Protein AF-A0A388NPL7-F1 (afdb_monomer_lite)

pLDDT: mean 76.84, std 19.93, range [30.0, 97.38]

Secondary structure (DSSP, 8-state):
--SHHHHHHHHHHHHHHHHHT----HHHHHHHHHHHHHHHHHHTTSS--SSEETTEE--STHHHHHHHHHHHHHTT---S--SS-SHHHHHHHHHHHHHT--SHHHHHHHHHIIIIIIIHHHHHHHHHHHHHHHH--HHHHHHHHHHHHHHHHHHHHHHTTSTTHHHHHHHHHHHHHT-SSSSHHHHHHHHHHHHHHTTS--S----SSSSHHHHHHHHHHHHTT--

Sequence (227 aa):
MRAWGADLGALPAALWLRLQAWPADAIFAALAGLRLLISVLLVLEVPRLESHDGFYFHHGGDQDYYFEYALVLLRGSYARLFSVNMGQPAMLAAFSWLLHGLVFEDVLTIAVLVNGFLLAGLSVILVGRLALELTSDRLTAIFAAGLWAGMPWLLWLAFGLHPNAVQLRMPYVPGVAWLHTIADGPALFFSLLACTTQRAPSASRTWPRLYLPALLLAYRSCFEFNL

Structure (mmCIF, N/CA/C/O backbone):
data_AF-A0A388NPL7-F1
#
_entry.id   AF-A0A388NPL7-F1
#
loop_
_atom_site.group_PDB
_atom_site.id
_atom_site.type_symbol
_atom_site.label_atom_id
_atom_site.label_alt_id
_atom_site.label_comp_id
_atom_site.label_asym_id
_atom_site.label_entity_id
_atom_site.label_seq_id
_atom_site.pdbx_PDB_ins_code
_atom_site.Cartn_x
_atom_site.Cartn_y
_atom_site.Cartn_z
_atom_site.occupancy
_atom_site.B_iso_or_equiv
_atom_site.auth_seq_id
_atom_site.auth_comp_id
_atom_site.auth_asym_id
_atom_site.auth_atom_id
_atom_site.pdbx_PDB_model_num
ATOM 1 N N . MET A 1 1 ? 21.866 -35.024 11.751 1.00 41.00 1 MET A N 1
ATOM 2 C CA . MET A 1 1 ? 21.134 -34.257 10.713 1.00 41.00 1 MET A CA 1
ATOM 3 C C . MET A 1 1 ? 19.653 -34.682 10.594 1.00 41.00 1 MET A C 1
ATOM 5 O O . MET A 1 1 ? 19.176 -34.889 9.491 1.00 41.00 1 MET A O 1
ATOM 9 N N . ARG A 1 2 ? 18.892 -34.826 11.697 1.00 45.72 2 ARG A N 1
ATOM 10 C CA . ARG A 1 2 ? 17.482 -35.306 11.657 1.00 45.72 2 ARG A CA 1
ATOM 11 C C . ARG A 1 2 ? 16.465 -34.435 12.420 1.00 45.72 2 ARG A C 1
ATOM 13 O O . ARG A 1 2 ? 15.337 -34.861 12.598 1.00 45.72 2 ARG A O 1
ATOM 20 N N . ALA A 1 3 ? 16.838 -33.226 12.846 1.00 43.72 3 ALA A N 1
ATOM 21 C CA . ALA A 1 3 ? 15.943 -32.344 13.612 1.00 43.72 3 ALA A CA 1
ATOM 22 C C . ALA A 1 3 ? 15.321 -31.197 12.786 1.00 43.72 3 ALA A C 1
ATOM 24 O O . ALA A 1 3 ? 14.297 -30.660 13.173 1.00 43.72 3 ALA A O 1
ATOM 25 N N . TRP A 1 4 ? 15.881 -30.849 11.622 1.00 36.69 4 TRP A N 1
ATOM 26 C CA . TRP A 1 4 ? 15.465 -29.654 10.863 1.00 36.69 4 TRP A CA 1
ATOM 27 C C . TRP A 1 4 ? 14.179 -29.828 10.036 1.00 36.69 4 TRP A C 1
ATOM 29 O O . TRP A 1 4 ? 13.578 -28.844 9.621 1.00 36.69 4 TRP A O 1
ATOM 39 N N . GLY A 1 5 ? 13.741 -31.066 9.786 1.00 40.03 5 GLY A N 1
ATOM 40 C CA . GLY A 1 5 ? 12.547 -31.337 8.974 1.00 40.03 5 GLY A CA 1
ATOM 41 C C . GLY A 1 5 ? 11.219 -31.206 9.727 1.00 40.03 5 GLY A C 1
ATOM 42 O O . GLY A 1 5 ? 10.190 -30.984 9.099 1.00 40.03 5 GLY A O 1
ATOM 43 N N . ALA A 1 6 ? 11.226 -31.328 11.059 1.00 45.22 6 ALA A N 1
ATOM 44 C CA . ALA A 1 6 ? 10.004 -31.292 11.868 1.00 45.22 6 ALA A CA 1
ATOM 45 C C . ALA A 1 6 ? 9.534 -29.854 12.158 1.00 45.22 6 ALA A C 1
ATOM 47 O O . ALA A 1 6 ? 8.339 -29.567 12.076 1.00 45.22 6 ALA A O 1
ATOM 48 N N . ASP A 1 7 ? 10.468 -28.929 12.401 1.00 44.88 7 ASP A N 1
ATOM 49 C CA . ASP A 1 7 ? 10.152 -27.528 12.717 1.00 44.88 7 ASP A CA 1
ATOM 50 C C . ASP A 1 7 ? 9.608 -26.753 11.503 1.00 44.88 7 ASP A C 1
ATOM 52 O O . ASP A 1 7 ? 8.724 -25.904 11.642 1.00 44.88 7 ASP A O 1
ATOM 56 N N . LEU A 1 8 ? 10.057 -27.102 10.291 1.00 42.75 8 LEU A N 1
ATOM 57 C CA . LEU A 1 8 ? 9.546 -26.529 9.040 1.00 42.75 8 LEU A CA 1
ATOM 58 C C . LEU A 1 8 ? 8.114 -26.967 8.709 1.00 42.75 8 LEU A C 1
ATOM 60 O O . LEU A 1 8 ? 7.440 -26.259 7.973 1.00 42.75 8 LEU A O 1
ATOM 64 N N . GLY A 1 9 ? 7.635 -28.098 9.241 1.00 42.72 9 GLY A N 1
ATOM 65 C CA . GLY A 1 9 ? 6.236 -28.528 9.112 1.00 42.72 9 GLY A CA 1
ATOM 66 C C . GLY A 1 9 ? 5.323 -27.938 10.193 1.00 42.72 9 GLY A C 1
ATOM 67 O O . GLY A 1 9 ? 4.146 -27.671 9.941 1.00 42.72 9 GLY A O 1
ATOM 68 N N . ALA A 1 10 ? 5.874 -27.665 11.380 1.00 45.56 10 ALA A N 1
ATOM 69 C CA . ALA A 1 10 ? 5.149 -27.069 12.500 1.00 45.56 10 ALA A CA 1
ATOM 70 C C . ALA A 1 10 ? 4.880 -25.566 12.312 1.00 45.56 10 ALA A C 1
ATOM 72 O O . ALA A 1 10 ? 3.818 -25.085 12.703 1.00 45.56 10 ALA A O 1
ATOM 73 N N . LEU A 1 11 ? 5.798 -24.827 11.679 1.00 49.59 11 LEU A N 1
ATOM 74 C CA . LEU A 1 11 ? 5.634 -23.401 11.364 1.00 49.59 11 LEU A CA 1
ATOM 75 C C . LEU A 1 11 ? 4.420 -23.107 10.458 1.00 49.59 11 LEU A C 1
ATOM 77 O O . LEU A 1 11 ? 3.594 -22.286 10.857 1.00 49.59 11 LEU A O 1
ATOM 81 N N . PRO A 1 12 ? 4.237 -23.774 9.300 1.00 54.75 12 PRO A N 1
ATOM 82 C CA . PRO A 1 12 ? 3.056 -23.604 8.463 1.00 54.75 12 PRO A CA 1
ATOM 83 C C . PRO A 1 12 ? 1.777 -24.015 9.183 1.00 54.75 12 PRO A C 1
ATOM 85 O O . PRO A 1 12 ? 0.783 -23.319 9.056 1.00 54.75 12 PRO A O 1
ATOM 88 N N . ALA A 1 13 ? 1.789 -25.097 9.968 1.00 45.12 13 ALA A N 1
ATOM 89 C CA . ALA A 1 13 ? 0.605 -25.567 10.687 1.00 45.12 13 ALA A CA 1
ATOM 90 C C . ALA A 1 13 ? 0.198 -24.627 11.835 1.00 45.12 13 ALA A C 1
ATOM 92 O O . ALA A 1 13 ? -0.983 -24.342 12.010 1.00 45.12 13 ALA A O 1
ATOM 93 N N . ALA A 1 14 ? 1.161 -24.097 12.594 1.00 52.88 14 ALA A N 1
ATOM 94 C CA . ALA A 1 14 ? 0.914 -23.117 13.649 1.00 52.88 14 ALA A CA 1
ATOM 95 C C . ALA A 1 14 ? 0.515 -21.751 13.078 1.00 52.88 14 ALA A C 1
ATOM 97 O O . ALA A 1 14 ? -0.365 -21.095 13.632 1.00 52.88 14 ALA A O 1
ATOM 98 N N . LEU A 1 15 ? 1.120 -21.336 11.960 1.00 53.03 15 LEU A N 1
ATOM 99 C CA . LEU A 1 15 ? 0.688 -20.167 11.199 1.00 53.03 15 LEU A CA 1
ATOM 100 C C . LEU A 1 15 ? -0.748 -20.377 10.704 1.00 53.03 15 LEU A C 1
ATOM 102 O O . LEU A 1 15 ? -1.602 -19.546 10.967 1.00 53.03 15 LEU A O 1
ATOM 106 N N . TRP A 1 16 ? -1.044 -21.519 10.084 1.00 45.78 16 TRP A N 1
ATOM 107 C CA . TRP A 1 16 ? -2.360 -21.874 9.554 1.00 45.78 16 TRP A CA 1
ATOM 108 C C . TRP A 1 16 ? -3.442 -21.930 10.635 1.00 45.78 16 TRP A C 1
ATOM 110 O O . TRP A 1 16 ? -4.500 -21.336 10.468 1.00 45.78 16 TRP A O 1
ATOM 120 N N . LEU A 1 17 ? -3.168 -22.553 11.784 1.00 48.28 17 LEU A N 1
ATOM 121 C CA . LEU A 1 17 ? -4.078 -22.575 12.934 1.00 48.28 17 LEU A CA 1
ATOM 122 C C . LEU A 1 17 ? -4.309 -21.171 13.514 1.00 48.28 17 LEU A C 1
ATOM 124 O O . LEU A 1 17 ? -5.413 -20.864 13.954 1.00 48.28 17 LEU A O 1
ATOM 128 N N . ARG A 1 18 ? -3.301 -20.290 13.479 1.00 55.03 18 ARG A N 1
ATOM 129 C CA . ARG A 1 18 ? -3.438 -18.883 13.898 1.00 55.03 18 ARG A CA 1
ATOM 130 C C . ARG A 1 18 ? -4.195 -18.032 12.879 1.00 55.03 18 ARG A C 1
ATOM 132 O O . ARG A 1 18 ? -4.963 -17.166 13.281 1.00 55.03 18 ARG A O 1
ATOM 139 N N . LEU A 1 19 ? -4.024 -18.313 11.588 1.00 49.94 19 LEU A N 1
ATOM 140 C CA . LEU A 1 19 ? -4.796 -17.718 10.496 1.00 49.94 19 LEU A CA 1
ATOM 141 C C . LEU A 1 19 ? -6.261 -18.193 10.519 1.00 49.94 19 LEU A C 1
ATOM 143 O O . LEU A 1 19 ? -7.154 -17.418 10.202 1.00 49.94 19 LEU A O 1
ATOM 147 N N . GLN A 1 20 ? -6.529 -19.436 10.931 1.00 48.78 20 GLN A N 1
ATOM 148 C CA . GLN A 1 20 ? -7.886 -19.968 11.124 1.00 48.78 20 GLN A CA 1
ATOM 149 C C . GLN A 1 20 ? -8.552 -19.441 12.399 1.00 48.78 20 GLN A C 1
ATOM 151 O O . GLN A 1 20 ? -9.762 -19.231 12.418 1.00 48.78 20 GLN A O 1
ATOM 156 N N . ALA A 1 21 ? -7.773 -19.197 13.455 1.00 48.44 21 ALA A N 1
ATOM 157 C CA . ALA A 1 21 ? -8.249 -18.550 14.675 1.00 48.44 21 ALA A CA 1
ATOM 158 C C . ALA A 1 21 ? -8.480 -17.041 14.498 1.00 48.44 21 ALA A C 1
ATOM 160 O O . ALA A 1 21 ? -8.930 -16.390 15.440 1.00 48.44 21 ALA A O 1
ATOM 161 N N . TRP A 1 22 ? -8.172 -16.482 13.322 1.00 52.09 22 TRP A N 1
ATOM 162 C CA . TRP A 1 22 ? -8.393 -15.081 13.006 1.00 52.09 22 TRP A CA 1
ATOM 163 C C . TRP A 1 22 ? -9.902 -14.843 12.925 1.00 52.09 22 TRP A C 1
ATOM 165 O O . TRP A 1 22 ? -10.544 -15.291 11.973 1.00 52.09 22 TRP A O 1
ATOM 175 N N . PRO A 1 23 ? -10.520 -14.153 13.901 1.00 49.94 23 PRO A N 1
ATOM 176 C CA . PRO A 1 23 ? -11.932 -13.855 13.780 1.00 49.94 23 PRO A CA 1
ATOM 177 C C . PRO A 1 23 ? -12.088 -12.961 12.550 1.00 49.94 23 PRO A C 1
ATOM 179 O O . PRO A 1 23 ? -11.375 -11.958 12.418 1.00 49.94 23 PRO A O 1
ATOM 182 N N . ALA A 1 24 ? -13.014 -13.293 11.659 1.00 57.03 24 ALA A N 1
ATOM 183 C CA . ALA A 1 24 ? -13.472 -12.363 10.640 1.00 57.03 24 ALA A CA 1
ATOM 184 C C . ALA A 1 24 ? -14.242 -11.236 11.351 1.00 57.03 24 ALA A C 1
ATOM 186 O O . ALA A 1 24 ? -15.466 -11.262 11.446 1.00 57.03 24 ALA A O 1
ATOM 187 N N . ASP A 1 25 ? -13.524 -10.278 11.948 1.00 77.50 25 ASP A N 1
ATOM 188 C CA . ASP A 1 25 ? -14.156 -9.071 12.472 1.00 77.50 25 ASP A CA 1
ATOM 189 C C . ASP A 1 25 ? -14.574 -8.248 11.258 1.00 77.50 25 ASP A C 1
ATOM 191 O O . ASP A 1 25 ? -13.743 -7.625 10.590 1.00 77.50 25 ASP A O 1
ATOM 195 N N . ALA A 1 26 ? -15.865 -8.331 10.937 1.00 85.88 26 ALA A N 1
ATOM 196 C CA . ALA A 1 26 ? -16.461 -7.727 9.754 1.00 85.88 26 ALA A CA 1
ATOM 197 C C . ALA A 1 26 ? -16.137 -6.231 9.638 1.00 85.88 26 ALA A C 1
ATOM 199 O O . ALA A 1 26 ? -16.023 -5.722 8.528 1.00 85.88 26 ALA A O 1
ATOM 200 N N . ILE A 1 27 ? -15.915 -5.539 10.763 1.00 91.69 27 ILE A N 1
ATOM 201 C CA . ILE A 1 27 ? -15.522 -4.127 10.767 1.00 91.69 27 ILE A CA 1
ATOM 202 C C . ILE A 1 27 ? -14.107 -3.949 10.206 1.00 91.69 27 ILE A C 1
ATOM 204 O O . ILE A 1 27 ? -13.900 -3.095 9.349 1.00 91.69 27 ILE A O 1
ATOM 208 N N . PHE A 1 28 ? -13.130 -4.761 10.621 1.00 91.88 28 PHE A N 1
ATOM 209 C CA . PHE A 1 28 ? -11.773 -4.679 10.065 1.00 91.88 28 PHE A CA 1
ATOM 210 C C . PHE A 1 28 ? -11.737 -5.090 8.593 1.00 91.88 28 PHE A C 1
ATOM 212 O O . PHE A 1 28 ? -11.019 -4.472 7.812 1.00 91.88 28 PHE A O 1
ATOM 219 N N . ALA A 1 29 ? -12.551 -6.074 8.199 1.00 91.94 29 ALA A N 1
ATOM 220 C CA . ALA A 1 29 ? -12.718 -6.432 6.794 1.00 91.94 29 ALA A CA 1
ATOM 221 C C . ALA A 1 29 ? -13.340 -5.282 5.980 1.00 91.94 29 ALA A C 1
ATOM 223 O O . ALA A 1 29 ? -12.861 -4.978 4.891 1.00 91.94 29 ALA A O 1
ATOM 224 N N . ALA A 1 30 ? -14.351 -4.593 6.519 1.00 94.75 30 ALA A N 1
ATOM 225 C CA . ALA A 1 30 ? -14.952 -3.423 5.882 1.00 94.75 30 ALA A CA 1
ATOM 226 C C . ALA A 1 30 ? -13.954 -2.261 5.748 1.00 94.75 30 ALA A C 1
ATOM 228 O O . ALA A 1 30 ? -13.905 -1.617 4.704 1.00 94.75 30 ALA A O 1
ATOM 229 N N . LEU A 1 31 ? -13.114 -2.021 6.760 1.00 96.75 31 LEU A N 1
ATOM 230 C CA . LEU A 1 31 ? -12.057 -1.004 6.708 1.00 96.75 31 LEU A CA 1
ATOM 231 C C . LEU A 1 31 ? -10.939 -1.371 5.722 1.00 96.75 31 LEU A C 1
ATOM 233 O O . LEU A 1 31 ? -10.436 -0.501 5.014 1.00 96.75 31 LEU A O 1
ATOM 237 N N . ALA A 1 32 ? -10.576 -2.651 5.623 1.00 95.88 32 ALA A N 1
ATOM 238 C CA . ALA A 1 32 ? -9.686 -3.129 4.570 1.00 95.88 32 ALA A CA 1
ATOM 239 C C . ALA A 1 32 ? -10.321 -2.919 3.185 1.00 95.88 32 ALA A C 1
ATOM 241 O O . ALA A 1 32 ? -9.661 -2.417 2.281 1.00 95.88 32 ALA A O 1
ATOM 242 N N . GLY A 1 33 ? -11.618 -3.202 3.034 1.00 95.25 33 GLY A N 1
ATOM 243 C CA . GLY A 1 33 ? -12.381 -2.906 1.819 1.00 95.25 33 GLY A CA 1
ATOM 244 C C . GLY A 1 33 ? -12.400 -1.414 1.472 1.00 95.25 33 GLY A C 1
ATOM 245 O O . GLY A 1 33 ? -12.192 -1.056 0.317 1.00 95.25 33 GLY A O 1
ATOM 246 N N . LEU A 1 34 ? -12.556 -0.536 2.467 1.00 96.56 34 LEU A N 1
ATOM 247 C CA . LEU A 1 34 ? -12.430 0.913 2.291 1.00 96.56 34 LEU A CA 1
ATOM 248 C C . LEU A 1 34 ? -11.032 1.292 1.790 1.00 96.56 34 LEU A C 1
ATOM 250 O O . LEU A 1 34 ? -10.913 2.107 0.880 1.00 96.56 34 LEU A O 1
ATOM 254 N N . ARG A 1 35 ? -9.976 0.685 2.341 1.00 96.00 35 ARG A N 1
ATOM 255 C CA . ARG A 1 35 ? -8.604 0.919 1.879 1.00 96.00 35 ARG A CA 1
ATOM 256 C C . ARG A 1 35 ? -8.421 0.513 0.417 1.00 96.00 35 ARG A C 1
ATOM 258 O O . ARG A 1 35 ? -7.826 1.272 -0.340 1.00 96.00 35 ARG A O 1
ATOM 265 N N . LEU A 1 36 ? -8.966 -0.633 0.012 1.00 95.81 36 LEU A N 1
ATOM 266 C CA . LEU A 1 36 ? -8.951 -1.063 -1.388 1.00 95.81 36 LEU A CA 1
ATOM 267 C C . LEU A 1 36 ? -9.722 -0.088 -2.280 1.00 95.81 36 LEU A C 1
ATOM 269 O O . LEU A 1 36 ? -9.225 0.285 -3.337 1.00 95.81 36 LEU A O 1
ATOM 273 N N . LEU A 1 37 ? -10.902 0.363 -1.844 1.00 95.81 37 LEU A N 1
ATOM 274 C CA . LEU A 1 37 ? -11.693 1.353 -2.572 1.00 95.81 37 LEU A CA 1
ATOM 275 C C . LEU A 1 37 ? -10.916 2.661 -2.759 1.00 95.81 37 LEU A C 1
ATOM 277 O O . LEU A 1 37 ? -10.911 3.205 -3.856 1.00 95.81 37 LEU A O 1
ATOM 281 N N . ILE A 1 38 ? -10.225 3.141 -1.724 1.00 94.94 38 ILE A N 1
ATOM 282 C CA . ILE A 1 38 ? -9.362 4.326 -1.815 1.00 94.94 38 ILE A CA 1
ATOM 283 C C . ILE A 1 38 ? -8.245 4.104 -2.840 1.00 94.94 38 ILE A C 1
ATOM 285 O O . ILE A 1 38 ? -8.033 4.973 -3.680 1.00 94.94 38 ILE A O 1
ATOM 289 N N . SER A 1 39 ? -7.569 2.950 -2.823 1.00 92.88 39 SER A N 1
ATOM 290 C CA . SER A 1 39 ? -6.540 2.615 -3.819 1.00 92.88 39 SER A CA 1
ATOM 291 C C . SER A 1 39 ? -7.104 2.594 -5.247 1.00 92.88 39 SER A C 1
ATOM 293 O O . SER A 1 39 ? -6.497 3.181 -6.139 1.00 92.88 39 SER A O 1
ATOM 295 N N . VAL A 1 40 ? -8.282 1.989 -5.467 1.00 93.06 40 VAL A N 1
ATOM 296 C CA . VAL A 1 40 ? -8.977 2.016 -6.772 1.00 93.06 40 VAL A CA 1
ATOM 297 C C . VAL A 1 40 ? -9.265 3.448 -7.195 1.00 93.06 40 VAL A C 1
ATOM 299 O O . VAL A 1 40 ? -8.977 3.825 -8.324 1.00 93.06 40 VAL A O 1
ATOM 302 N N . LEU A 1 41 ? -9.834 4.252 -6.300 1.00 93.44 41 LEU A N 1
ATOM 303 C CA . LEU A 1 41 ? -10.194 5.628 -6.609 1.00 93.44 41 LEU A CA 1
ATOM 304 C C . LEU A 1 41 ? -8.957 6.456 -6.957 1.00 93.44 41 LEU A C 1
ATOM 306 O O . LEU A 1 41 ? -9.010 7.197 -7.926 1.00 93.44 41 LEU A O 1
ATOM 310 N N . LEU A 1 42 ? -7.829 6.265 -6.270 1.00 90.94 42 LEU A N 1
ATOM 311 C CA . LEU A 1 42 ? -6.572 6.938 -6.608 1.00 90.94 42 LEU A CA 1
ATOM 312 C C . LEU A 1 42 ? -6.045 6.547 -7.997 1.00 90.94 42 LEU A C 1
ATOM 314 O O . LEU A 1 42 ? -5.626 7.431 -8.737 1.00 90.94 42 LEU A O 1
ATOM 318 N N . VAL A 1 43 ? -6.119 5.263 -8.370 1.00 89.19 43 VAL A N 1
ATOM 319 C CA . VAL A 1 43 ? -5.806 4.769 -9.733 1.00 89.19 43 VAL A CA 1
ATOM 320 C C . VAL A 1 43 ? -6.743 5.380 -10.778 1.00 89.19 43 VAL A C 1
ATOM 322 O O . VAL A 1 43 ? -6.337 5.652 -11.901 1.00 89.19 43 VAL A O 1
ATOM 325 N N . LEU A 1 44 ? -7.993 5.650 -10.403 1.00 89.94 44 LEU A N 1
ATOM 326 C CA . LEU A 1 44 ? -8.980 6.341 -11.237 1.00 89.94 44 LEU A CA 1
ATOM 327 C C . LEU A 1 44 ? -8.925 7.875 -11.110 1.00 89.94 44 LEU A C 1
ATOM 329 O O . LEU A 1 44 ? -9.865 8.549 -11.524 1.00 89.94 44 LEU A O 1
ATOM 333 N N . GLU A 1 45 ? -7.855 8.432 -10.536 1.00 86.75 45 GLU A N 1
ATOM 334 C CA . GLU A 1 45 ? -7.639 9.878 -10.368 1.00 86.75 45 GLU A CA 1
ATOM 335 C C . GLU A 1 45 ? -8.649 10.587 -9.453 1.00 86.75 45 GLU A C 1
ATOM 337 O O . GLU A 1 45 ? -8.987 11.760 -9.632 1.00 86.75 45 GLU A O 1
ATOM 342 N N . VAL A 1 46 ? -9.115 9.884 -8.422 1.00 88.62 46 VAL A N 1
ATOM 343 C CA . VAL A 1 46 ? -10.040 10.387 -7.407 1.00 88.62 46 VAL A CA 1
ATOM 344 C C . VAL A 1 46 ? -9.432 10.250 -6.000 1.00 88.62 46 VAL A C 1
ATOM 346 O O . VAL A 1 46 ? -9.367 9.152 -5.442 1.00 88.62 46 VAL A O 1
ATOM 349 N N . PRO A 1 47 ? -9.055 11.364 -5.347 1.00 87.12 47 PRO A N 1
ATOM 350 C CA . PRO A 1 47 ? -8.981 12.726 -5.882 1.00 87.12 47 PRO A CA 1
ATOM 351 C C . PRO A 1 47 ? -7.823 12.907 -6.878 1.00 87.12 47 PRO A C 1
ATOM 353 O O . PRO A 1 47 ? -6.821 12.195 -6.816 1.00 87.12 47 PRO A O 1
ATOM 356 N N . ARG A 1 48 ? -7.940 13.906 -7.762 1.00 85.62 48 ARG A N 1
ATOM 357 C CA . ARG A 1 48 ? -6.968 14.135 -8.839 1.00 85.62 48 ARG A CA 1
ATOM 358 C C . ARG A 1 48 ? -5.570 14.444 -8.292 1.00 85.62 48 ARG A C 1
ATOM 360 O O . ARG A 1 48 ? -5.410 15.272 -7.388 1.00 85.62 48 ARG A O 1
ATOM 367 N N . LEU A 1 49 ? -4.574 13.791 -8.884 1.00 83.31 49 LEU A N 1
ATOM 368 C CA . LEU A 1 49 ? -3.144 14.060 -8.734 1.00 83.31 49 LEU A CA 1
ATOM 369 C C . LEU A 1 49 ? -2.632 14.637 -10.068 1.00 83.31 49 LEU A C 1
ATOM 371 O O . LEU A 1 49 ? -3.105 14.230 -11.124 1.00 83.31 49 LEU A O 1
ATOM 375 N N . GLU A 1 50 ? -1.737 15.630 -10.044 1.00 73.88 50 GLU A N 1
ATOM 376 C CA . GLU A 1 50 ? -1.396 16.412 -11.252 1.00 73.88 50 GLU A CA 1
ATOM 377 C C . GLU A 1 50 ? -0.522 15.672 -12.276 1.00 73.88 50 GLU A C 1
ATOM 379 O O . GLU A 1 50 ? -0.631 15.968 -13.463 1.00 73.88 50 GLU A O 1
ATOM 384 N N . SER A 1 51 ? 0.314 14.711 -11.861 1.00 68.62 51 SER A N 1
ATOM 385 C CA . SER A 1 51 ? 1.145 13.916 -12.781 1.00 68.62 51 SER A CA 1
ATOM 386 C C . SER A 1 51 ? 0.926 12.413 -12.582 1.00 68.62 51 SER A C 1
ATOM 388 O O . SER A 1 51 ? 1.734 11.715 -11.965 1.00 68.62 51 SER A O 1
ATOM 390 N N . HIS A 1 52 ? -0.207 11.928 -13.071 1.00 67.38 52 HIS A N 1
ATOM 391 C CA . HIS A 1 52 ? -0.609 10.532 -12.972 1.00 67.38 52 HIS A CA 1
ATOM 392 C C . HIS A 1 52 ? -0.988 9.978 -14.350 1.00 67.38 52 HIS A C 1
ATOM 394 O O . HIS A 1 52 ? -1.569 10.705 -15.152 1.00 67.38 52 HIS A O 1
ATOM 400 N N . ASP A 1 53 ? -0.653 8.708 -14.605 1.00 63.38 53 ASP A N 1
ATOM 401 C CA . ASP A 1 53 ? -1.105 7.964 -15.787 1.00 63.38 53 ASP A CA 1
ATOM 402 C C . ASP A 1 53 ? -1.410 6.493 -15.423 1.00 63.38 53 ASP A C 1
ATOM 404 O O . ASP A 1 53 ? -0.526 5.639 -15.347 1.00 63.38 53 ASP A O 1
ATOM 408 N N . GLY A 1 54 ? -2.675 6.182 -15.130 1.00 71.81 54 GLY A N 1
ATOM 409 C CA . GLY A 1 54 ? -3.139 4.816 -14.844 1.00 71.81 54 GLY A CA 1
ATOM 410 C C . GLY A 1 54 ? -2.535 4.155 -13.592 1.00 71.81 54 GLY A C 1
ATOM 411 O O . GLY A 1 54 ? -3.003 4.365 -12.484 1.00 71.81 54 GLY A O 1
ATOM 412 N N . PHE A 1 55 ? -1.557 3.261 -13.757 1.00 70.00 55 PHE A N 1
ATOM 413 C CA . PHE A 1 55 ? -0.817 2.654 -12.629 1.00 70.00 55 PHE A CA 1
ATOM 414 C C . PHE A 1 55 ? 0.496 3.385 -12.333 1.00 70.00 55 PHE A C 1
ATOM 416 O O . PHE A 1 55 ? 1.237 3.020 -11.419 1.00 70.00 55 PHE A O 1
ATOM 423 N N . TYR A 1 56 ? 0.798 4.408 -13.123 1.00 66.19 56 TYR A N 1
ATOM 424 C CA . TYR A 1 56 ? 2.043 5.140 -13.091 1.00 66.19 56 TYR A CA 1
ATOM 425 C C . TYR A 1 56 ? 1.955 6.303 -12.113 1.00 66.19 56 TYR A C 1
ATOM 427 O O . TYR A 1 56 ? 1.651 7.450 -12.452 1.00 66.19 56 TYR A O 1
ATOM 435 N N . PHE A 1 57 ? 2.246 5.980 -10.859 1.00 67.12 57 PHE A N 1
ATOM 436 C CA . PHE A 1 57 ? 2.421 6.954 -9.797 1.00 67.12 57 PHE A CA 1
ATOM 437 C C . PHE A 1 57 ? 3.906 7.286 -9.667 1.00 67.12 57 PHE A C 1
ATOM 439 O O . PHE A 1 57 ? 4.658 6.502 -9.098 1.00 67.12 57 PHE A O 1
ATOM 446 N N . HIS A 1 58 ? 4.312 8.443 -10.201 1.00 65.88 58 HIS A N 1
ATOM 447 C CA . HIS A 1 58 ? 5.661 9.013 -10.079 1.00 65.88 58 HIS A CA 1
ATOM 448 C C . HIS A 1 58 ? 6.808 8.003 -10.308 1.00 65.88 58 HIS A C 1
ATOM 450 O O . HIS A 1 58 ? 7.305 7.386 -9.373 1.00 65.88 58 HIS A O 1
ATOM 456 N N . HIS A 1 59 ? 7.274 7.863 -11.548 1.00 62.94 59 HIS A N 1
ATOM 457 C CA . HIS A 1 59 ? 8.481 7.089 -11.877 1.00 62.94 59 HIS A CA 1
ATOM 458 C C . HIS A 1 59 ? 9.745 7.946 -11.769 1.00 62.94 59 HIS A C 1
ATOM 460 O O . HIS A 1 59 ? 9.676 9.172 -11.913 1.00 62.94 59 HIS A O 1
ATOM 466 N N . GLY A 1 60 ? 10.882 7.298 -11.519 1.00 66.06 60 GLY A N 1
ATOM 467 C CA . GLY A 1 60 ? 12.164 7.942 -11.258 1.00 66.06 60 GLY A CA 1
ATOM 468 C C . GLY A 1 60 ? 12.684 7.728 -9.835 1.00 66.06 60 GLY A C 1
ATOM 469 O O . GLY A 1 60 ? 11.964 7.309 -8.924 1.00 66.06 60 GLY A O 1
ATOM 470 N N . GLY A 1 61 ? 13.965 8.041 -9.643 1.00 77.94 61 GLY A N 1
AT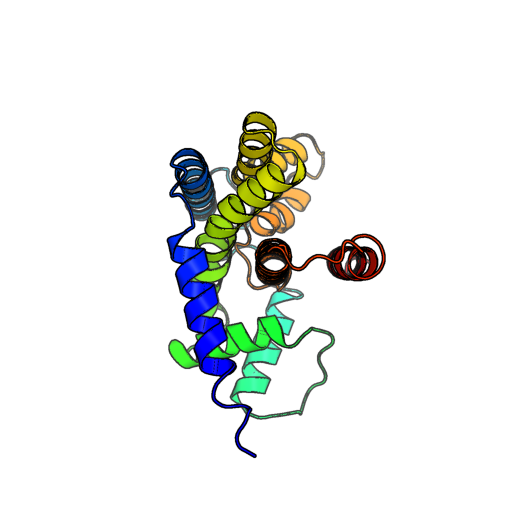OM 471 C CA . GLY A 1 61 ? 14.639 7.935 -8.348 1.00 77.94 61 GLY A CA 1
ATOM 472 C C . GLY A 1 61 ? 14.790 6.480 -7.902 1.00 77.94 61 GLY A C 1
ATOM 473 O O . GLY A 1 61 ? 15.234 5.630 -8.671 1.00 77.94 61 GLY A O 1
ATOM 474 N N . ASP A 1 62 ? 14.415 6.187 -6.657 1.00 78.19 62 ASP A N 1
ATOM 475 C CA . ASP A 1 62 ? 14.640 4.880 -6.029 1.00 78.19 62 ASP A CA 1
ATOM 476 C C . ASP A 1 62 ? 13.970 3.712 -6.764 1.00 78.19 62 ASP A C 1
ATOM 478 O O . ASP A 1 62 ? 14.502 2.602 -6.761 1.00 78.19 62 ASP A O 1
ATOM 482 N N . GLN A 1 63 ? 12.824 3.935 -7.417 1.00 82.56 63 GLN A N 1
ATOM 483 C CA . GLN A 1 63 ? 12.105 2.880 -8.146 1.00 82.56 63 GLN A CA 1
ATOM 484 C C . GLN A 1 63 ? 12.949 2.289 -9.282 1.00 82.56 63 GLN A C 1
ATOM 486 O O . GLN A 1 63 ? 12.972 1.068 -9.461 1.00 82.56 63 GLN A O 1
ATOM 491 N N . ASP A 1 64 ? 13.703 3.138 -9.980 1.00 84.12 64 ASP A N 1
ATOM 492 C CA . ASP A 1 64 ? 14.585 2.725 -11.072 1.00 84.12 64 ASP A CA 1
ATOM 493 C C . ASP A 1 64 ? 15.752 1.914 -10.513 1.00 84.12 64 ASP A C 1
ATOM 495 O O . ASP A 1 64 ? 16.061 0.839 -11.021 1.00 84.12 64 ASP A O 1
ATOM 499 N N . TYR A 1 65 ? 16.339 2.363 -9.398 1.00 85.69 65 TYR A N 1
ATOM 500 C CA . TYR A 1 65 ? 17.400 1.630 -8.703 1.00 85.69 65 TYR A CA 1
ATOM 501 C C . TYR A 1 65 ? 16.937 0.245 -8.230 1.00 85.69 65 TYR A C 1
ATOM 503 O O . TYR A 1 65 ? 17.668 -0.739 -8.388 1.00 85.69 65 TYR A O 1
ATOM 511 N N . TYR A 1 66 ? 15.724 0.139 -7.676 1.00 87.88 66 TYR A N 1
ATOM 512 C CA . TYR A 1 66 ? 15.140 -1.140 -7.264 1.00 87.88 66 TYR A CA 1
ATOM 513 C C . TYR A 1 66 ? 14.917 -2.080 -8.457 1.00 87.88 66 TYR A C 1
ATOM 515 O O . TYR A 1 66 ? 15.215 -3.276 -8.358 1.00 87.88 66 TYR A O 1
ATOM 523 N N . PHE A 1 67 ? 14.434 -1.556 -9.586 1.00 88.75 67 PHE A N 1
ATOM 524 C CA . PHE A 1 67 ? 14.193 -2.345 -10.792 1.00 88.75 67 PHE A CA 1
ATOM 525 C C . PHE A 1 67 ? 15.486 -2.761 -11.505 1.00 88.75 67 PHE A C 1
ATOM 527 O O . PHE A 1 67 ? 15.640 -3.921 -11.887 1.00 88.75 67 PHE A O 1
ATOM 534 N N . GLU A 1 68 ? 16.469 -1.869 -11.624 1.00 88.44 68 GLU A N 1
ATOM 535 C CA . GLU A 1 68 ? 17.786 -2.208 -12.166 1.00 88.44 68 GLU A CA 1
ATOM 536 C C . GLU A 1 68 ? 18.454 -3.328 -11.360 1.00 88.44 68 GLU A C 1
ATOM 538 O O . GLU A 1 68 ? 19.028 -4.257 -11.937 1.00 88.44 68 GLU A O 1
ATOM 543 N N . TYR A 1 69 ? 18.352 -3.281 -10.027 1.00 89.19 69 TYR A N 1
ATOM 544 C CA . TYR A 1 69 ? 18.871 -4.352 -9.184 1.00 89.19 69 TYR A CA 1
ATOM 545 C C . TYR A 1 69 ? 18.104 -5.664 -9.416 1.00 89.19 69 TYR A C 1
ATOM 547 O O . TYR A 1 69 ? 18.719 -6.726 -9.533 1.00 89.19 69 TYR A O 1
ATOM 555 N N . ALA A 1 70 ? 16.783 -5.616 -9.595 1.00 89.06 70 ALA A N 1
ATOM 556 C CA . ALA A 1 70 ? 16.003 -6.796 -9.967 1.00 89.06 70 ALA A CA 1
ATOM 557 C C . ALA A 1 70 ? 16.510 -7.447 -11.272 1.00 89.06 70 ALA A C 1
ATOM 559 O O . ALA A 1 70 ? 16.699 -8.664 -11.326 1.00 89.06 70 ALA A O 1
ATOM 560 N N . LEU A 1 71 ? 16.827 -6.648 -12.299 1.00 89.44 71 LEU A N 1
ATOM 561 C CA . LEU A 1 71 ? 17.403 -7.149 -13.554 1.00 89.44 71 LEU A CA 1
ATOM 562 C C . LEU A 1 71 ? 18.791 -7.774 -13.361 1.00 89.44 71 LEU A C 1
ATOM 564 O O . LEU A 1 71 ? 19.117 -8.772 -14.008 1.00 89.44 71 LEU A O 1
ATOM 568 N N . VAL A 1 72 ? 19.615 -7.215 -12.473 1.00 88.44 72 VAL A N 1
ATOM 569 C CA . VAL A 1 72 ? 20.923 -7.789 -12.124 1.00 88.44 72 VAL A CA 1
ATOM 570 C C . VAL A 1 72 ? 20.765 -9.151 -11.442 1.00 88.44 72 VAL A C 1
ATOM 572 O O . VAL A 1 72 ? 21.469 -10.093 -11.818 1.00 88.44 72 VAL A O 1
ATOM 575 N N . LEU A 1 73 ? 19.803 -9.284 -10.519 1.00 88.31 73 LEU A N 1
ATOM 576 C CA . LEU A 1 73 ? 19.477 -10.555 -9.862 1.00 88.31 73 LEU A CA 1
ATOM 577 C C . LEU A 1 73 ? 19.020 -11.616 -10.872 1.00 88.31 73 LEU A C 1
ATOM 579 O O . LEU A 1 73 ? 19.517 -12.739 -10.839 1.00 88.31 73 LEU A O 1
ATOM 583 N N . LEU A 1 74 ? 18.137 -11.255 -11.808 1.00 88.06 74 LEU A N 1
ATOM 584 C CA . LEU A 1 74 ? 17.655 -12.162 -12.860 1.00 88.06 74 LEU A CA 1
ATOM 585 C C . LEU A 1 74 ? 18.771 -12.666 -13.776 1.00 88.06 74 LEU A C 1
ATOM 587 O O . LEU A 1 74 ? 18.750 -13.812 -14.217 1.00 88.06 74 LEU A O 1
ATOM 591 N N . ARG A 1 75 ? 19.754 -11.809 -14.065 1.00 86.94 75 ARG A N 1
ATOM 592 C CA . ARG A 1 75 ? 20.915 -12.149 -14.899 1.00 86.94 75 ARG A CA 1
ATOM 593 C C . ARG A 1 75 ? 21.979 -12.952 -14.145 1.00 86.94 75 ARG A C 1
ATOM 595 O O . ARG A 1 75 ? 22.947 -13.376 -14.769 1.00 86.94 75 ARG A O 1
ATOM 602 N N . GLY A 1 76 ? 21.843 -13.125 -12.827 1.00 82.12 76 GLY A N 1
ATOM 603 C CA . GLY A 1 76 ? 22.852 -13.775 -11.987 1.00 82.12 76 GLY A CA 1
ATOM 604 C C . GLY A 1 76 ? 24.186 -13.022 -11.953 1.00 82.12 76 GLY A C 1
ATOM 605 O O . GLY A 1 76 ? 25.240 -13.641 -11.825 1.00 82.12 76 GLY A O 1
ATOM 606 N N . SER A 1 77 ? 24.157 -11.697 -12.125 1.00 75.25 77 SER A N 1
ATOM 607 C CA . SER A 1 77 ? 25.356 -10.859 -12.194 1.00 75.25 77 SER A CA 1
ATOM 608 C C . SER A 1 77 ? 25.618 -10.142 -10.868 1.00 75.25 77 SER A C 1
ATOM 610 O O . SER A 1 77 ? 24.694 -9.829 -10.127 1.00 75.25 77 SER A O 1
ATOM 612 N N . TYR A 1 78 ? 26.886 -9.831 -10.594 1.00 67.81 78 TYR A N 1
ATOM 613 C CA . TYR A 1 78 ? 27.320 -8.985 -9.471 1.00 67.81 78 TYR 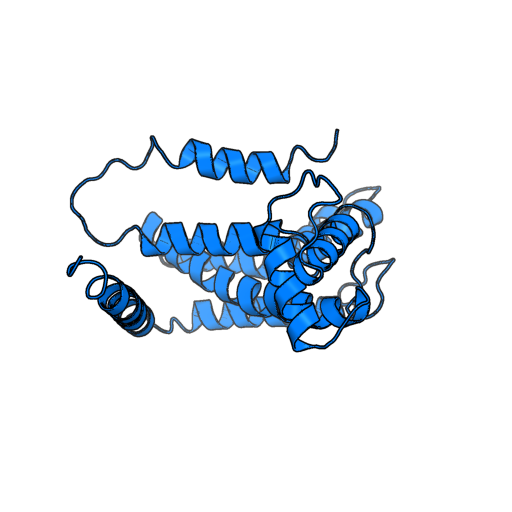A CA 1
ATOM 614 C C . TYR A 1 78 ? 27.989 -7.692 -9.959 1.00 67.81 78 TYR A C 1
ATOM 616 O O . TYR A 1 78 ? 28.738 -7.052 -9.227 1.00 67.81 78 TYR A O 1
ATOM 624 N N . ALA A 1 79 ? 27.760 -7.318 -11.223 1.00 61.75 79 ALA A N 1
ATOM 625 C CA . ALA A 1 79 ? 28.506 -6.257 -11.900 1.00 61.75 79 ALA A CA 1
ATOM 626 C C . ALA A 1 79 ? 28.251 -4.840 -11.352 1.00 61.75 79 ALA A C 1
ATOM 628 O O . ALA A 1 79 ? 28.918 -3.899 -11.781 1.00 61.75 79 ALA A O 1
ATOM 629 N N . ARG A 1 80 ? 27.298 -4.663 -10.429 1.00 71.38 80 ARG A N 1
ATOM 630 C CA . ARG A 1 80 ? 26.935 -3.358 -9.873 1.00 71.38 80 ARG A CA 1
ATOM 631 C C . ARG A 1 80 ? 26.669 -3.465 -8.373 1.00 71.38 80 ARG A C 1
ATOM 633 O O . ARG A 1 80 ? 25.965 -4.366 -7.926 1.00 71.38 80 ARG A O 1
ATOM 640 N N . LEU A 1 81 ? 27.245 -2.538 -7.611 1.00 65.44 81 LEU A N 1
ATOM 641 C CA . LEU A 1 81 ? 26.930 -2.342 -6.199 1.00 65.44 81 LEU A CA 1
ATOM 642 C C . LEU A 1 81 ? 25.687 -1.457 -6.100 1.00 65.44 81 LEU A C 1
ATOM 644 O O . LEU A 1 81 ? 25.639 -0.395 -6.719 1.00 65.44 81 LEU A O 1
ATOM 648 N N . PHE A 1 82 ? 24.708 -1.893 -5.314 1.00 75.06 82 PHE A N 1
ATOM 649 C CA . PHE A 1 82 ? 23.486 -1.143 -5.036 1.00 75.06 82 PHE A CA 1
ATOM 650 C C . PHE A 1 82 ? 23.431 -0.799 -3.548 1.00 75.06 82 PHE A C 1
ATOM 652 O O . PHE A 1 82 ? 23.751 -1.634 -2.703 1.00 75.06 82 PHE A O 1
ATOM 659 N N . SER A 1 83 ? 23.015 0.424 -3.224 1.00 73.00 83 SER A N 1
ATOM 660 C CA . SER A 1 83 ? 22.860 0.920 -1.848 1.00 73.00 83 SER A CA 1
ATOM 661 C C . SER A 1 83 ? 21.512 0.552 -1.212 1.00 73.00 83 SER A C 1
ATOM 663 O O . SER A 1 83 ? 21.203 1.028 -0.123 1.00 73.00 83 SER A O 1
ATOM 665 N N . VAL A 1 84 ? 20.706 -0.287 -1.873 1.00 72.38 84 VAL A N 1
ATOM 666 C CA . VAL A 1 84 ? 19.360 -0.669 -1.426 1.00 72.38 84 VAL A CA 1
ATOM 667 C C . VAL A 1 84 ? 19.292 -2.132 -0.985 1.00 72.38 84 VAL A C 1
ATOM 669 O O . VAL A 1 84 ? 20.025 -2.995 -1.474 1.00 72.38 84 VAL A O 1
ATOM 672 N N . ASN A 1 85 ? 18.382 -2.427 -0.055 1.00 80.06 85 ASN A N 1
ATOM 673 C CA . ASN A 1 85 ? 18.175 -3.780 0.462 1.00 80.06 85 ASN A CA 1
ATOM 674 C C . ASN A 1 85 ? 17.627 -4.726 -0.618 1.00 80.06 85 ASN A C 1
ATOM 676 O O . ASN A 1 85 ? 16.799 -4.335 -1.433 1.00 80.06 85 ASN A O 1
ATOM 680 N N . MET A 1 86 ? 18.019 -6.005 -0.561 1.00 84.81 86 MET A N 1
ATOM 681 C CA . MET A 1 86 ? 17.659 -7.025 -1.562 1.00 84.81 86 MET A CA 1
ATOM 682 C C . MET A 1 86 ? 16.167 -7.413 -1.576 1.00 84.81 86 MET A C 1
ATOM 684 O O . MET A 1 86 ? 15.698 -7.952 -2.573 1.00 84.81 86 MET A O 1
ATOM 688 N N . GLY A 1 87 ? 15.401 -7.136 -0.514 1.00 85.56 87 GLY A N 1
ATOM 689 C CA . GLY A 1 87 ? 14.007 -7.589 -0.395 1.00 85.56 87 GLY A CA 1
ATOM 690 C C . GLY A 1 87 ? 13.102 -7.132 -1.546 1.00 85.56 87 GLY A C 1
ATOM 691 O O . GLY A 1 87 ? 12.506 -7.964 -2.228 1.00 85.56 87 GLY A O 1
ATOM 692 N N . GLN A 1 88 ? 13.044 -5.822 -1.798 1.00 87.81 88 GLN A N 1
ATOM 693 C CA . GLN A 1 88 ? 12.225 -5.260 -2.876 1.00 87.81 88 GLN A CA 1
ATOM 694 C C . GLN A 1 88 ? 12.723 -5.659 -4.281 1.00 87.81 88 GLN A C 1
ATOM 696 O O . GLN A 1 88 ? 11.906 -6.135 -5.069 1.00 87.81 88 GLN A O 1
ATOM 701 N N . PRO A 1 89 ? 14.034 -5.581 -4.599 1.00 89.12 89 PRO A N 1
ATOM 702 C CA . PRO A 1 89 ? 14.581 -6.097 -5.853 1.00 89.12 89 PRO A CA 1
ATOM 703 C C . PRO A 1 89 ? 14.266 -7.572 -6.103 1.00 89.12 89 PRO A C 1
ATOM 705 O O . PRO A 1 89 ? 13.949 -7.943 -7.225 1.00 89.12 89 PRO A O 1
ATOM 708 N N . ALA A 1 90 ? 14.326 -8.427 -5.077 1.00 89.06 90 ALA A N 1
ATOM 709 C CA . ALA A 1 90 ? 14.025 -9.850 -5.226 1.00 89.06 90 ALA A CA 1
ATOM 710 C C . ALA A 1 90 ? 12.546 -10.091 -5.562 1.00 89.06 90 ALA A C 1
ATOM 712 O O . ALA A 1 90 ? 12.233 -10.943 -6.393 1.00 89.06 90 ALA A O 1
ATOM 713 N N . MET A 1 91 ? 11.637 -9.320 -4.959 1.00 88.88 91 MET A N 1
ATOM 714 C CA . MET A 1 91 ? 10.212 -9.382 -5.283 1.00 88.88 91 MET A CA 1
ATOM 715 C C . MET A 1 91 ? 9.942 -8.903 -6.717 1.00 88.88 91 MET A C 1
ATOM 717 O O . MET A 1 91 ? 9.248 -9.586 -7.467 1.00 88.88 91 MET A O 1
ATOM 721 N N . LEU A 1 92 ? 10.552 -7.787 -7.131 1.00 89.81 92 LEU A N 1
ATOM 722 C CA . LEU A 1 92 ? 10.459 -7.293 -8.509 1.00 89.81 92 LEU A CA 1
ATOM 723 C C . LEU A 1 92 ? 11.063 -8.282 -9.516 1.00 89.81 92 LEU A C 1
ATOM 725 O O . LEU A 1 92 ? 10.471 -8.515 -10.563 1.00 89.81 92 LEU A O 1
ATOM 729 N N . ALA A 1 93 ? 12.180 -8.931 -9.181 1.00 89.75 93 ALA A N 1
ATOM 730 C CA . ALA A 1 93 ? 12.792 -9.965 -10.014 1.00 89.75 93 ALA A CA 1
ATOM 731 C C . ALA A 1 93 ? 11.855 -11.167 -10.195 1.00 89.75 93 ALA A C 1
ATOM 733 O O . ALA A 1 93 ? 11.709 -11.677 -11.304 1.00 89.75 93 ALA A O 1
ATOM 734 N N . ALA A 1 94 ? 11.172 -11.594 -9.127 1.00 89.50 94 ALA A N 1
ATOM 735 C CA . ALA A 1 94 ? 10.178 -12.660 -9.203 1.00 89.50 94 ALA A CA 1
ATOM 736 C C . ALA A 1 94 ? 8.989 -12.277 -10.101 1.00 89.50 94 ALA A C 1
ATOM 738 O O . ALA A 1 94 ? 8.517 -13.104 -10.880 1.00 89.50 94 ALA A O 1
ATOM 739 N N . PHE A 1 95 ? 8.532 -11.025 -10.038 1.00 90.00 95 PHE A N 1
ATOM 740 C CA . PHE A 1 95 ? 7.468 -10.522 -10.908 1.00 90.00 95 PHE A CA 1
ATOM 741 C C . PHE A 1 95 ? 7.899 -10.424 -12.373 1.00 90.00 95 PHE A C 1
ATOM 743 O O . PHE A 1 95 ? 7.180 -10.909 -13.244 1.00 90.00 95 PHE A O 1
ATOM 750 N N . SER A 1 96 ? 9.085 -9.877 -12.647 1.00 88.88 96 SER A N 1
ATOM 751 C CA . SER A 1 96 ? 9.697 -9.873 -13.981 1.00 88.88 96 SER A CA 1
ATOM 752 C C . SER A 1 96 ? 9.812 -11.281 -14.556 1.00 88.88 96 SER A C 1
ATOM 754 O O . SER A 1 96 ? 9.460 -11.506 -15.710 1.00 88.88 96 SER A O 1
ATOM 756 N N . TRP A 1 97 ? 10.268 -12.245 -13.750 1.00 89.25 97 TRP A N 1
ATOM 757 C CA . TRP A 1 97 ? 10.357 -13.642 -14.166 1.00 89.25 97 TRP A CA 1
ATOM 758 C C . TRP A 1 97 ? 8.980 -14.230 -14.498 1.00 89.25 97 TRP A C 1
ATOM 760 O O . TRP A 1 97 ? 8.822 -14.859 -15.540 1.00 89.25 97 TRP A O 1
ATOM 770 N N . LEU A 1 98 ? 7.973 -13.984 -13.652 1.00 88.75 98 LEU A N 1
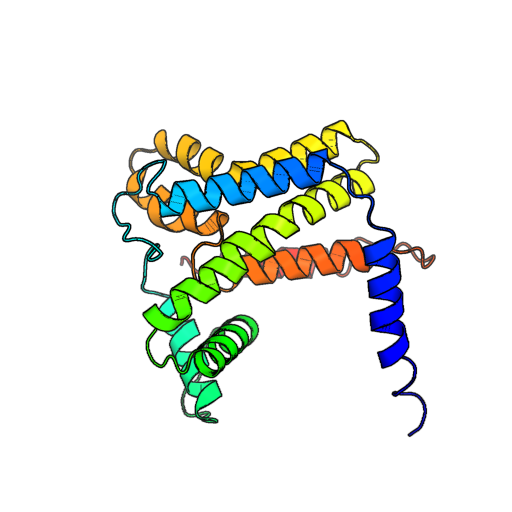ATOM 771 C CA . LEU A 1 98 ? 6.608 -14.485 -13.840 1.00 88.75 98 LEU A CA 1
ATOM 772 C C . LEU A 1 98 ? 5.936 -13.912 -15.097 1.00 88.75 98 LEU A C 1
ATOM 774 O O . LEU A 1 98 ? 5.242 -14.632 -15.814 1.00 88.75 98 LEU A O 1
ATOM 778 N N . LEU A 1 99 ? 6.126 -12.619 -15.353 1.00 87.06 99 LEU A N 1
ATOM 779 C CA . LEU A 1 99 ? 5.489 -11.904 -16.459 1.00 87.06 99 LEU A CA 1
ATOM 780 C C . LEU A 1 99 ? 6.303 -11.938 -17.754 1.00 87.06 99 LEU A C 1
ATOM 782 O O . LEU A 1 99 ? 5.824 -11.462 -18.777 1.00 87.06 99 LEU A O 1
ATOM 786 N N . HIS A 1 100 ? 7.518 -12.494 -17.721 1.00 83.38 100 HIS A N 1
ATOM 787 C CA . HIS A 1 100 ? 8.521 -12.333 -18.779 1.00 83.38 100 HIS A CA 1
ATOM 788 C C . HIS A 1 100 ? 8.795 -10.851 -19.114 1.00 83.38 100 HIS A C 1
ATOM 790 O O . HIS A 1 100 ? 9.180 -10.522 -20.235 1.00 83.38 100 HIS A O 1
ATOM 796 N N . GLY A 1 101 ? 8.590 -9.964 -18.134 1.00 77.12 101 GLY A N 1
ATOM 797 C CA . GLY A 1 101 ? 8.716 -8.518 -18.275 1.00 77.12 101 GLY A CA 1
ATOM 798 C C . GLY A 1 101 ? 10.150 -8.057 -18.039 1.00 77.12 101 GLY A C 1
ATOM 799 O O . GLY A 1 101 ? 10.742 -8.344 -16.993 1.00 77.12 101 GLY A O 1
ATOM 800 N N . LEU A 1 102 ? 10.710 -7.342 -19.014 1.00 75.38 102 LEU A N 1
ATOM 801 C CA . LEU A 1 102 ? 12.078 -6.803 -18.966 1.00 75.38 102 LEU A CA 1
ATOM 802 C C . LEU A 1 102 ? 12.116 -5.278 -18.849 1.00 75.38 102 LEU A C 1
ATOM 804 O O . LEU A 1 102 ? 13.199 -4.714 -18.680 1.00 75.38 102 LEU A O 1
ATOM 808 N N . VAL A 1 103 ? 10.955 -4.627 -18.922 1.00 83.62 103 VAL A N 1
ATOM 809 C CA . VAL A 1 103 ? 10.792 -3.189 -18.701 1.00 83.62 103 VAL A CA 1
ATOM 810 C C . VAL A 1 103 ? 9.957 -2.935 -17.449 1.00 83.62 103 VAL A C 1
ATOM 812 O O . VAL A 1 103 ? 9.262 -3.826 -16.952 1.00 83.62 103 VAL A O 1
ATOM 815 N N . PHE A 1 104 ? 10.091 -1.737 -16.888 1.00 82.06 104 PHE A N 1
ATOM 816 C CA . PHE A 1 104 ? 9.516 -1.397 -15.588 1.00 82.06 104 PHE A CA 1
ATOM 817 C C . PHE A 1 104 ? 7.986 -1.446 -15.615 1.00 82.06 104 PHE A C 1
ATOM 819 O O . PHE A 1 104 ? 7.351 -1.936 -14.681 1.00 82.06 104 PHE A O 1
ATOM 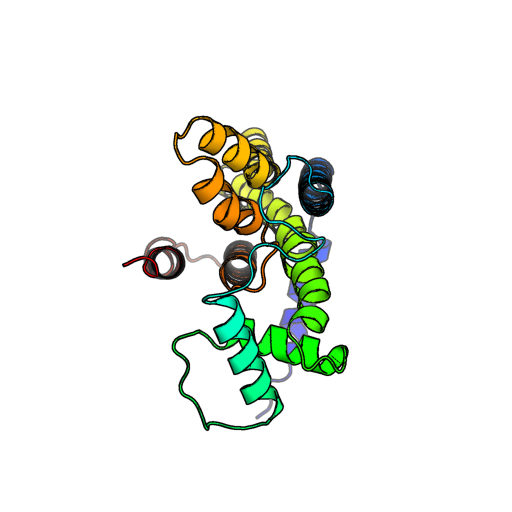826 N N . GLU A 1 105 ? 7.401 -0.989 -16.715 1.00 82.75 105 GLU A N 1
ATOM 827 C CA . GLU A 1 105 ? 5.966 -0.877 -16.946 1.00 82.75 105 GLU A CA 1
ATOM 828 C C . GLU A 1 105 ? 5.259 -2.236 -16.856 1.00 82.75 105 GLU A C 1
ATOM 830 O O . GLU A 1 105 ? 4.173 -2.328 -16.277 1.00 82.75 105 GLU A O 1
ATOM 835 N N . ASP A 1 106 ? 5.908 -3.302 -17.338 1.00 81.62 106 ASP A N 1
ATOM 836 C CA . ASP A 1 106 ? 5.380 -4.670 -17.277 1.00 81.62 106 ASP A CA 1
ATOM 837 C C . ASP A 1 106 ? 5.178 -5.124 -15.824 1.00 81.62 106 ASP A C 1
ATOM 839 O O . ASP A 1 106 ? 4.221 -5.825 -15.489 1.00 81.62 106 ASP A O 1
ATOM 843 N N . VAL A 1 107 ? 6.088 -4.714 -14.939 1.00 85.38 107 VAL A N 1
ATOM 844 C CA . VAL A 1 107 ? 6.137 -5.149 -13.537 1.00 85.38 107 VAL A CA 1
ATOM 845 C C . VAL A 1 107 ? 5.382 -4.201 -12.615 1.00 85.38 107 VAL A C 1
ATOM 847 O O . VAL A 1 107 ? 4.893 -4.612 -11.560 1.00 85.38 107 VAL A O 1
ATOM 850 N N . LEU A 1 108 ? 5.248 -2.937 -13.007 1.00 85.75 108 LEU A N 1
ATOM 851 C CA . LEU A 1 108 ? 4.592 -1.908 -12.217 1.00 85.75 108 LEU A CA 1
ATOM 852 C C . LEU A 1 108 ? 3.172 -2.321 -11.824 1.00 85.75 108 LEU A C 1
ATOM 854 O O . LEU A 1 108 ? 2.821 -2.266 -10.649 1.00 85.75 108 LEU A O 1
ATOM 858 N N . THR A 1 109 ? 2.379 -2.810 -12.779 1.00 86.31 109 THR A N 1
ATOM 859 C CA . THR A 1 109 ? 0.980 -3.185 -12.525 1.00 86.31 109 THR A CA 1
ATOM 860 C C . THR A 1 109 ? 0.873 -4.261 -11.444 1.00 86.31 109 THR A C 1
ATOM 862 O O . THR A 1 109 ? 0.127 -4.102 -10.476 1.00 86.31 109 THR A O 1
ATOM 865 N N . ILE A 1 110 ? 1.648 -5.347 -11.553 1.00 86.81 110 ILE A N 1
ATOM 866 C CA . ILE A 1 110 ? 1.613 -6.423 -10.554 1.00 86.81 110 ILE A CA 1
ATOM 867 C C . ILE A 1 110 ? 2.176 -5.963 -9.209 1.00 86.81 110 ILE A C 1
ATOM 869 O O . ILE A 1 110 ? 1.623 -6.313 -8.168 1.00 86.81 110 ILE A O 1
ATOM 873 N N . ALA A 1 111 ? 3.219 -5.133 -9.208 1.00 87.06 111 ALA A N 1
ATOM 874 C CA . ALA A 1 111 ? 3.788 -4.594 -7.983 1.00 87.06 111 ALA A CA 1
ATOM 875 C C . ALA A 1 111 ? 2.792 -3.683 -7.254 1.00 87.06 111 ALA A C 1
ATOM 877 O O . ALA A 1 111 ? 2.663 -3.784 -6.036 1.00 87.06 111 ALA A O 1
ATOM 878 N N . VAL A 1 112 ? 2.032 -2.858 -7.978 1.00 88.94 112 VAL A N 1
ATOM 879 C CA . VAL A 1 112 ? 0.964 -2.031 -7.404 1.00 88.94 112 VAL A CA 1
ATOM 880 C C . VAL A 1 112 ? -0.170 -2.897 -6.862 1.00 88.94 112 VAL A C 1
ATOM 882 O O . VAL A 1 112 ? -0.635 -2.654 -5.750 1.00 88.94 112 VAL A O 1
ATOM 885 N N . LEU A 1 113 ? -0.590 -3.941 -7.581 1.00 90.12 113 LEU A N 1
ATOM 886 C CA . LEU A 1 113 ? -1.614 -4.872 -7.093 1.00 90.12 113 LEU A CA 1
ATOM 887 C C . LEU A 1 113 ? -1.165 -5.600 -5.818 1.00 90.12 113 LEU A C 1
ATOM 889 O O . LEU A 1 113 ? -1.922 -5.707 -4.853 1.00 90.12 113 LEU A O 1
ATOM 893 N N . VAL A 1 114 ? 0.078 -6.073 -5.765 1.00 91.06 114 VAL A N 1
ATOM 894 C CA . VAL A 1 114 ? 0.586 -6.745 -4.567 1.00 91.06 114 VAL A CA 1
ATOM 895 C C . VAL A 1 114 ? 0.756 -5.745 -3.423 1.00 91.06 114 VAL A C 1
ATOM 897 O O . VAL A 1 114 ? 0.193 -5.950 -2.351 1.00 91.06 114 VAL A O 1
ATOM 900 N N . ASN A 1 115 ? 1.464 -4.638 -3.630 1.00 91.19 115 ASN A N 1
ATOM 901 C CA . ASN A 1 115 ? 1.782 -3.696 -2.557 1.00 91.19 115 ASN A CA 1
ATOM 902 C C . ASN A 1 115 ? 0.547 -2.896 -2.124 1.00 91.19 115 ASN A C 1
ATOM 904 O O . ASN A 1 115 ? 0.161 -2.917 -0.955 1.00 91.19 115 ASN A O 1
ATOM 908 N N . GLY A 1 116 ? -0.094 -2.215 -3.068 1.00 88.50 116 GLY A N 1
ATOM 909 C CA . GLY A 1 116 ? -1.149 -1.235 -2.821 1.00 88.50 116 GLY A CA 1
ATOM 910 C C . GLY A 1 116 ? -2.543 -1.816 -2.607 1.00 88.50 116 GLY A C 1
ATOM 911 O O . GLY A 1 116 ? -3.411 -1.121 -2.072 1.00 88.50 116 GLY A O 1
ATOM 912 N N . PHE A 1 117 ? -2.766 -3.082 -2.978 1.00 92.00 117 PHE A N 1
ATOM 913 C CA . PHE A 1 117 ? -4.035 -3.770 -2.730 1.00 92.00 117 PHE A CA 1
ATOM 914 C C . PHE A 1 117 ? -3.862 -4.890 -1.714 1.00 92.00 117 PHE A C 1
ATOM 916 O O . PHE A 1 117 ? -4.416 -4.803 -0.619 1.00 92.00 117 PHE A O 1
ATOM 923 N N . LEU A 1 118 ? -3.077 -5.923 -2.027 1.00 92.88 118 LEU A N 1
ATOM 924 C CA . LEU A 1 118 ? -2.969 -7.085 -1.145 1.00 92.88 118 LEU A CA 1
ATOM 925 C C . LEU A 1 118 ? -2.328 -6.716 0.201 1.00 92.88 118 LEU A C 1
ATOM 927 O O . LEU A 1 118 ? -2.957 -6.883 1.248 1.00 92.88 118 LEU A O 1
ATOM 931 N N . LEU A 1 119 ? -1.102 -6.189 0.192 1.00 94.62 119 LEU A N 1
ATOM 932 C CA . LEU A 1 119 ? -0.378 -5.876 1.426 1.00 94.62 119 LEU A CA 1
ATOM 933 C C . LEU A 1 119 ? -1.022 -4.699 2.161 1.00 94.62 119 LEU A C 1
ATOM 935 O O . LEU A 1 119 ? -1.262 -4.791 3.366 1.00 94.62 119 LEU A O 1
ATOM 939 N N . ALA A 1 120 ? -1.361 -3.616 1.457 1.00 94.12 120 ALA A N 1
ATOM 940 C CA . ALA A 1 120 ? -2.004 -2.455 2.069 1.00 94.12 120 ALA A CA 1
ATOM 941 C C . ALA A 1 120 ? -3.372 -2.803 2.677 1.00 94.12 120 ALA A C 1
ATOM 943 O O . ALA A 1 120 ? -3.654 -2.398 3.804 1.00 94.12 120 ALA A O 1
ATOM 944 N N . GLY A 1 121 ? -4.202 -3.598 1.996 1.00 94.00 121 GLY A N 1
ATOM 945 C CA . GLY A 1 121 ? -5.494 -4.039 2.524 1.00 94.00 121 GLY A CA 1
ATOM 946 C C . GLY A 1 121 ? -5.339 -4.907 3.775 1.00 94.00 121 GLY A C 1
ATOM 947 O O . GLY A 1 121 ? -5.957 -4.634 4.805 1.00 94.00 121 GLY A O 1
ATOM 948 N N . LEU A 1 122 ? -4.450 -5.904 3.729 1.00 94.38 122 LEU A N 1
ATOM 949 C CA . LEU A 1 122 ? -4.170 -6.765 4.882 1.00 94.38 122 LEU A CA 1
ATOM 950 C C . LEU A 1 122 ? -3.540 -5.991 6.050 1.00 94.38 122 LEU A C 1
ATOM 952 O O . LEU A 1 122 ? -3.810 -6.304 7.212 1.00 94.38 122 LEU A O 1
ATOM 956 N N . SER A 1 123 ? -2.754 -4.947 5.772 1.00 95.00 123 SER A N 1
ATOM 957 C CA . SER A 1 123 ? -2.136 -4.120 6.813 1.00 95.00 123 SER A CA 1
ATOM 958 C C . SER A 1 123 ? -3.168 -3.428 7.712 1.00 95.00 123 SER A C 1
ATOM 960 O O . SER A 1 123 ? -2.927 -3.297 8.908 1.00 95.00 123 SER A O 1
ATOM 962 N N . VAL A 1 124 ? -4.352 -3.076 7.193 1.00 95.88 124 VAL A N 1
ATOM 963 C CA . VAL A 1 124 ? -5.453 -2.499 7.991 1.00 95.88 124 VAL A CA 1
ATOM 964 C C . VAL A 1 124 ? -5.914 -3.466 9.076 1.00 95.88 124 VAL A C 1
ATOM 966 O O . VAL A 1 124 ? -6.107 -3.073 10.228 1.00 95.88 124 VAL A O 1
ATOM 969 N N . ILE A 1 125 ? -6.042 -4.747 8.726 1.00 93.25 125 ILE A N 1
ATOM 970 C CA . ILE A 1 125 ? -6.431 -5.798 9.668 1.00 93.25 125 ILE A CA 1
ATOM 971 C C . ILE A 1 125 ? -5.334 -5.970 10.722 1.00 93.25 125 ILE A C 1
ATOM 973 O O . ILE A 1 125 ? -5.640 -6.041 11.912 1.00 93.25 125 ILE A O 1
ATOM 977 N N . LEU A 1 126 ? -4.062 -5.983 10.306 1.00 92.06 126 LEU A N 1
ATOM 978 C CA . LEU A 1 126 ? -2.927 -6.089 11.227 1.00 92.06 126 LEU A CA 1
ATOM 979 C C . LEU A 1 126 ? -2.876 -4.917 12.213 1.00 92.06 126 LEU A C 1
ATOM 981 O O . LEU A 1 126 ? -2.714 -5.149 13.408 1.00 92.06 126 LEU A O 1
ATOM 985 N N . VAL A 1 127 ? -3.071 -3.682 11.745 1.00 94.31 127 VAL A N 1
ATOM 986 C CA . VAL A 1 127 ? -3.088 -2.483 12.597 1.00 94.31 127 VAL A CA 1
ATOM 987 C C . VAL A 1 127 ? -4.241 -2.532 13.594 1.00 94.31 127 VAL A C 1
ATOM 989 O O . VAL A 1 127 ? -4.016 -2.341 14.788 1.00 94.31 127 VAL A O 1
ATOM 992 N N . GLY A 1 128 ? -5.460 -2.835 13.139 1.00 91.62 128 GLY A N 1
ATOM 993 C CA . GLY A 1 128 ? -6.623 -2.942 14.025 1.00 91.62 128 GLY A CA 1
ATOM 994 C C . GLY A 1 128 ? -6.440 -4.007 15.103 1.00 91.62 128 GLY A C 1
ATOM 995 O O . GLY A 1 128 ? -6.725 -3.772 16.275 1.00 91.62 128 GLY A O 1
ATOM 996 N N . ARG A 1 129 ? -5.890 -5.166 14.733 1.00 87.69 129 ARG A N 1
ATOM 997 C CA . ARG A 1 129 ? -5.594 -6.254 15.674 1.00 87.69 129 ARG A CA 1
ATOM 998 C C . ARG A 1 129 ? -4.512 -5.874 16.667 1.00 87.69 129 ARG A C 1
ATOM 1000 O O . ARG A 1 129 ? -4.721 -6.027 17.865 1.00 87.69 129 ARG A O 1
ATOM 1007 N N . LEU A 1 130 ? -3.404 -5.322 16.186 1.00 89.38 130 LEU A N 1
ATOM 1008 C CA . LEU A 1 130 ? -2.312 -4.882 17.043 1.00 89.38 130 LEU A CA 1
ATOM 1009 C C . LEU A 1 130 ? -2.783 -3.812 18.039 1.00 89.38 130 LEU A C 1
ATOM 1011 O O . LEU A 1 130 ? -2.438 -3.877 19.217 1.00 89.38 130 LEU A O 1
ATOM 1015 N N . ALA A 1 131 ? -3.612 -2.865 17.596 1.00 90.56 131 ALA A N 1
ATOM 1016 C CA . ALA A 1 131 ? -4.202 -1.845 18.457 1.00 90.56 131 ALA A CA 1
ATOM 1017 C C . ALA A 1 131 ? -5.164 -2.446 19.494 1.00 90.56 131 ALA A C 1
ATOM 1019 O O . ALA A 1 131 ? -5.091 -2.081 20.670 1.00 90.56 131 ALA A O 1
ATOM 1020 N N . LEU A 1 132 ? -6.017 -3.397 19.095 1.00 88.25 132 LEU A N 1
ATOM 1021 C CA . LEU A 1 132 ? -6.914 -4.107 20.011 1.00 88.25 132 LEU A CA 1
ATOM 1022 C C . LEU A 1 132 ? -6.130 -4.879 21.071 1.00 88.25 132 LEU A C 1
ATOM 1024 O O . LEU A 1 132 ? -6.461 -4.816 22.248 1.00 88.25 132 LEU A O 1
ATOM 1028 N N . GLU A 1 133 ? -5.069 -5.574 20.675 1.00 85.38 133 GLU A N 1
ATOM 1029 C CA . GLU A 1 133 ? -4.219 -6.327 21.597 1.00 85.38 133 GLU A CA 1
ATOM 1030 C C . GLU A 1 133 ? -3.447 -5.416 22.559 1.00 85.38 133 GLU A C 1
ATOM 1032 O O . GLU A 1 133 ? -3.258 -5.762 23.724 1.00 85.38 133 GLU A O 1
ATOM 1037 N N . LEU A 1 134 ? -2.994 -4.249 22.091 1.00 86.25 134 LEU A N 1
ATOM 1038 C CA . LEU A 1 134 ? -2.244 -3.289 22.904 1.00 86.25 134 LEU A CA 1
ATOM 1039 C C . LEU A 1 134 ? -3.118 -2.550 23.915 1.00 86.25 134 LEU A C 1
ATOM 1041 O O . LEU A 1 134 ? -2.677 -2.301 25.034 1.00 86.25 134 LEU A O 1
ATOM 1045 N N . THR A 1 135 ? -4.324 -2.165 23.507 1.00 88.69 135 THR A N 1
ATOM 1046 C CA . THR A 1 135 ? -5.200 -1.291 24.301 1.00 88.69 135 THR A CA 1
ATOM 1047 C C . THR A 1 135 ? -6.293 -2.056 25.034 1.00 88.69 135 THR A C 1
ATOM 1049 O O . THR A 1 135 ? -6.857 -1.538 25.991 1.00 88.69 135 THR A O 1
ATOM 1052 N N . SER A 1 136 ? -6.594 -3.286 24.599 1.00 86.06 136 SER A N 1
ATOM 1053 C CA . SER A 1 136 ? -7.789 -4.044 24.999 1.00 86.06 136 SER A CA 1
ATOM 1054 C C . SER A 1 136 ? -9.107 -3.287 24.774 1.00 86.06 136 SER A C 1
ATOM 1056 O O . SER A 1 136 ? -10.144 -3.695 25.293 1.00 86.06 136 SER A O 1
ATOM 1058 N N . ASP A 1 137 ? -9.088 -2.210 23.981 1.00 87.00 137 ASP A N 1
ATOM 1059 C CA . ASP A 1 137 ? -10.249 -1.389 23.663 1.00 87.00 137 ASP A CA 1
ATOM 1060 C C . ASP A 1 137 ? -10.599 -1.499 22.178 1.00 87.00 137 ASP A C 1
ATOM 1062 O O . ASP A 1 137 ? -9.803 -1.211 21.277 1.00 87.00 137 ASP A O 1
ATOM 1066 N N . ARG A 1 138 ? -11.843 -1.901 21.922 1.00 90.25 138 ARG A N 1
ATOM 1067 C CA . ARG A 1 138 ? -12.354 -2.086 20.570 1.00 90.25 138 ARG A CA 1
ATOM 1068 C C . ARG A 1 138 ? -12.535 -0.765 19.836 1.00 90.25 138 ARG A C 1
ATOM 1070 O O . ARG A 1 138 ? -12.294 -0.727 18.633 1.00 90.25 138 ARG A O 1
ATOM 1077 N N . LEU A 1 139 ? -12.930 0.306 20.523 1.00 93.25 139 LEU A N 1
ATOM 1078 C CA . LEU A 1 139 ? -13.127 1.602 19.871 1.00 93.25 139 LEU A CA 1
ATOM 1079 C C . LEU A 1 139 ? -11.793 2.183 19.407 1.00 93.25 139 LEU A C 1
ATOM 1081 O O . LEU A 1 139 ? -11.669 2.560 18.242 1.00 93.25 139 LEU A O 1
ATOM 1085 N N . THR A 1 140 ? -10.778 2.159 20.271 1.00 93.06 140 THR A N 1
ATOM 1086 C CA . THR A 1 140 ? -9.411 2.561 19.913 1.00 93.06 140 THR A CA 1
ATOM 1087 C C . THR A 1 140 ? -8.864 1.745 18.739 1.00 93.06 140 THR A C 1
ATOM 1089 O O . THR A 1 140 ? -8.279 2.306 17.813 1.00 93.06 140 THR A O 1
ATOM 1092 N N . ALA A 1 141 ? -9.102 0.432 18.718 1.00 93.31 141 ALA A N 1
ATOM 1093 C CA . ALA A 1 141 ? -8.676 -0.433 17.621 1.00 93.31 141 ALA A CA 1
ATOM 1094 C C . ALA A 1 141 ? -9.350 -0.108 16.280 1.00 93.31 141 ALA A C 1
ATOM 1096 O O . ALA A 1 141 ? -8.681 -0.032 15.247 1.00 93.31 141 ALA A O 1
ATOM 1097 N N . ILE A 1 142 ? -10.671 0.102 16.295 1.00 95.00 142 ILE A N 1
ATOM 1098 C CA . ILE A 1 142 ? -11.443 0.502 15.111 1.00 95.00 142 ILE A CA 1
ATOM 1099 C C . ILE A 1 142 ? -10.961 1.862 14.611 1.00 95.00 142 ILE A C 1
ATOM 1101 O O . ILE A 1 142 ? -10.760 2.030 13.411 1.00 95.00 142 ILE A O 1
ATOM 1105 N N . PHE A 1 143 ? -10.729 2.811 15.518 1.00 96.69 143 PHE A N 1
ATOM 1106 C CA . PHE A 1 143 ? -10.228 4.132 15.164 1.00 96.69 143 PHE A CA 1
ATOM 1107 C C . PHE A 1 143 ? -8.835 4.063 14.527 1.00 96.69 143 PHE A C 1
ATOM 1109 O O . PHE A 1 143 ? -8.624 4.652 13.471 1.00 96.69 143 PHE A O 1
ATOM 1116 N N . ALA A 1 144 ? -7.907 3.294 15.105 1.00 96.38 144 ALA A N 1
ATOM 1117 C CA . ALA A 1 144 ? -6.566 3.109 14.552 1.00 96.38 144 ALA A CA 1
ATOM 1118 C C . ALA A 1 144 ? -6.600 2.474 13.151 1.00 96.38 144 ALA A C 1
ATOM 1120 O O . ALA A 1 144 ? -5.957 2.975 12.229 1.00 96.38 144 ALA A O 1
ATOM 1121 N N . ALA A 1 145 ? -7.390 1.410 12.967 1.00 96.00 145 ALA A N 1
ATOM 1122 C CA . ALA A 1 145 ? -7.579 0.780 11.662 1.00 96.00 145 ALA A CA 1
ATOM 1123 C C . ALA A 1 145 ? -8.236 1.730 10.650 1.00 96.00 145 ALA A C 1
ATOM 1125 O O . ALA A 1 145 ? -7.835 1.766 9.489 1.00 96.00 145 ALA A O 1
ATOM 1126 N N . GLY A 1 146 ? -9.221 2.520 11.084 1.00 97.31 146 GLY A N 1
ATOM 1127 C CA . GLY A 1 146 ? -9.905 3.500 10.244 1.00 97.31 146 GLY A CA 1
ATOM 1128 C C . GLY A 1 146 ? -8.983 4.630 9.798 1.00 97.31 146 GLY A C 1
ATOM 1129 O O . GLY A 1 146 ? -8.963 4.972 8.617 1.00 97.31 146 GLY A O 1
ATOM 1130 N N . LEU A 1 147 ? -8.162 5.152 10.713 1.00 97.38 147 LEU A N 1
ATOM 1131 C CA . LEU A 1 147 ? -7.151 6.161 10.410 1.00 97.38 147 LEU A CA 1
ATOM 1132 C C . LEU A 1 147 ? -6.121 5.622 9.410 1.00 97.38 147 LEU A C 1
ATOM 1134 O O . LEU A 1 147 ? -5.788 6.300 8.442 1.00 97.38 147 LEU A O 1
ATOM 1138 N N . TRP A 1 148 ? -5.668 4.382 9.611 1.00 97.19 148 TRP A N 1
ATOM 1139 C CA . TRP A 1 148 ? -4.730 3.709 8.715 1.00 97.19 148 TRP A CA 1
ATOM 1140 C C . TRP A 1 148 ? -5.321 3.470 7.316 1.00 97.19 148 TRP A C 1
ATOM 1142 O O . TRP A 1 148 ? -4.685 3.767 6.303 1.00 97.19 148 TRP A O 1
ATOM 1152 N N . ALA A 1 149 ? -6.571 3.002 7.245 1.00 97.12 149 ALA A N 1
ATOM 1153 C CA . ALA A 1 149 ? -7.287 2.814 5.986 1.00 97.12 149 ALA A CA 1
ATOM 1154 C C . ALA A 1 149 ? -7.464 4.142 5.229 1.00 97.12 149 ALA A C 1
ATOM 1156 O O . ALA A 1 149 ? -7.176 4.210 4.035 1.00 97.12 149 ALA A O 1
ATOM 1157 N N . GLY A 1 150 ? -7.876 5.201 5.932 1.00 96.69 150 GLY A N 1
ATOM 1158 C CA . GLY A 1 150 ? -8.135 6.529 5.369 1.00 96.69 150 GLY A CA 1
ATOM 1159 C C . GLY A 1 150 ? -6.895 7.392 5.119 1.00 96.69 150 GLY A C 1
ATOM 1160 O O . GLY A 1 150 ? -7.015 8.455 4.509 1.00 96.69 150 GLY A O 1
ATOM 1161 N N . MET A 1 151 ? -5.708 6.960 5.558 1.00 96.00 151 MET A N 1
ATOM 1162 C CA . MET A 1 151 ? -4.479 7.762 5.544 1.00 96.00 151 MET A CA 1
ATOM 1163 C C . MET A 1 151 ? -4.152 8.442 4.196 1.00 96.00 151 MET A C 1
ATOM 1165 O O . MET A 1 151 ? -3.799 9.620 4.234 1.00 96.00 151 MET A O 1
ATOM 1169 N N . PRO A 1 152 ? -4.317 7.810 3.013 1.00 94.62 152 PRO A N 1
ATOM 1170 C CA . PRO A 1 152 ? -4.025 8.461 1.733 1.00 94.62 152 PRO A CA 1
ATOM 1171 C C . PRO A 1 152 ? -4.881 9.706 1.492 1.00 94.62 152 PRO A C 1
ATOM 1173 O O . PRO A 1 152 ? -4.372 10.756 1.105 1.00 94.62 152 PRO A O 1
ATOM 1176 N N . TRP A 1 153 ? -6.180 9.620 1.778 1.00 95.12 153 TRP A N 1
ATOM 1177 C CA . TRP A 1 153 ? -7.094 10.752 1.640 1.00 95.12 153 TRP A CA 1
ATOM 1178 C C . TRP A 1 153 ? -6.892 11.797 2.730 1.00 95.12 153 TRP A C 1
ATOM 1180 O O . TRP A 1 153 ? -6.981 12.990 2.449 1.00 95.12 153 TRP A O 1
ATOM 1190 N N . LEU A 1 154 ? -6.567 11.374 3.952 1.00 95.62 154 LEU A N 1
ATOM 1191 C CA . LEU A 1 154 ? -6.226 12.303 5.028 1.00 95.62 154 LEU A CA 1
ATOM 1192 C C . LEU A 1 154 ? -4.975 13.119 4.683 1.00 95.62 154 LEU A C 1
ATOM 1194 O O . LEU A 1 154 ? -4.990 14.335 4.858 1.00 95.62 154 LEU A O 1
ATOM 1198 N N . LEU A 1 155 ? -3.931 12.488 4.129 1.00 94.06 155 LEU A N 1
ATOM 1199 C CA . LEU A 1 155 ? -2.749 13.198 3.632 1.00 94.06 155 LEU A CA 1
ATOM 1200 C C . LEU A 1 155 ? -3.090 14.103 2.451 1.00 94.06 155 LEU A C 1
ATOM 1202 O O . LEU A 1 155 ? -2.640 15.246 2.412 1.00 94.06 155 LEU A O 1
ATOM 1206 N N . TRP A 1 156 ? -3.918 13.634 1.514 1.00 94.38 156 TRP A N 1
ATOM 1207 C CA . TRP A 1 156 ? -4.358 14.469 0.402 1.00 94.38 156 TRP A CA 1
ATOM 1208 C C . TRP A 1 156 ? -5.063 15.737 0.902 1.00 94.38 156 TRP A C 1
ATOM 1210 O O . TRP A 1 156 ? -4.727 16.837 0.459 1.00 94.38 156 TRP A O 1
ATOM 1220 N N . LEU A 1 157 ? -5.985 15.617 1.862 1.00 94.50 157 LEU A N 1
ATOM 1221 C CA . LEU A 1 157 ? -6.673 16.756 2.475 1.00 94.50 157 LEU A CA 1
ATOM 1222 C C . LEU A 1 157 ? -5.696 17.668 3.226 1.00 94.50 157 LEU A C 1
ATOM 1224 O O . LEU A 1 157 ? -5.685 18.872 2.978 1.00 94.50 157 LEU A O 1
ATOM 1228 N N . ALA A 1 158 ? -4.843 17.101 4.082 1.00 94.06 158 ALA A N 1
ATOM 1229 C CA . ALA A 1 158 ? -3.890 17.852 4.896 1.00 94.06 158 ALA A CA 1
ATOM 1230 C C . ALA A 1 158 ? -2.905 18.661 4.039 1.00 94.06 158 ALA A C 1
ATOM 1232 O O . ALA A 1 158 ? -2.733 19.859 4.257 1.00 94.06 158 ALA A O 1
ATOM 1233 N N . PHE A 1 159 ? -2.313 18.046 3.011 1.00 94.00 159 PHE A N 1
ATOM 1234 C CA . PHE A 1 159 ? -1.407 18.744 2.098 1.00 94.00 159 PHE A CA 1
ATOM 1235 C C . PHE A 1 159 ? -2.110 19.786 1.232 1.00 94.00 159 PHE A C 1
ATOM 1237 O O . PHE A 1 159 ? -1.452 20.706 0.761 1.00 94.00 159 PHE A O 1
ATOM 1244 N N . GLY A 1 160 ? -3.433 19.704 1.064 1.00 91.06 160 GLY A N 1
ATOM 1245 C CA . GLY A 1 160 ? -4.218 20.717 0.353 1.00 91.06 160 GLY A CA 1
ATOM 1246 C C . GLY A 1 160 ? -4.181 22.104 0.976 1.00 91.06 160 GLY A C 1
ATOM 1247 O O . GLY A 1 160 ? -4.433 23.085 0.286 1.00 91.06 160 GLY A O 1
ATOM 1248 N N . LEU A 1 161 ? -3.851 22.186 2.264 1.00 92.00 161 LEU A N 1
ATOM 1249 C CA . LEU A 1 161 ? -3.710 23.447 2.985 1.00 92.00 161 LEU A CA 1
ATOM 1250 C C . LEU A 1 161 ? -2.323 24.081 2.790 1.00 92.00 161 LEU A C 1
ATOM 1252 O O . LEU A 1 161 ? -2.103 25.214 3.212 1.00 92.00 161 LEU A O 1
ATOM 1256 N N . HIS A 1 162 ? -1.377 23.359 2.182 1.00 93.50 162 HIS A N 1
ATOM 1257 C CA . HIS A 1 162 ? -0.003 23.811 2.012 1.00 93.50 162 HIS A CA 1
ATOM 1258 C C . HIS A 1 162 ? 0.179 24.571 0.683 1.00 93.50 162 HIS A C 1
ATOM 1260 O O . HIS A 1 162 ? -0.337 24.121 -0.340 1.00 93.50 162 HIS A O 1
ATOM 1266 N N . PRO A 1 163 ? 0.978 25.657 0.633 1.00 92.06 163 PRO A N 1
ATOM 1267 C CA . PRO A 1 163 ? 1.253 26.388 -0.612 1.00 92.06 163 PRO A CA 1
ATOM 1268 C C . PRO A 1 163 ? 1.815 25.507 -1.740 1.00 92.06 163 PRO A C 1
ATOM 1270 O O . PRO A 1 163 ? 1.485 25.696 -2.904 1.00 92.06 163 PRO A O 1
ATOM 1273 N N . ASN A 1 164 ? 2.606 24.493 -1.379 1.00 90.44 164 ASN A N 1
ATOM 1274 C CA . ASN A 1 164 ? 3.174 23.501 -2.303 1.00 90.44 164 ASN A CA 1
ATOM 1275 C C . ASN A 1 164 ? 2.380 22.177 -2.311 1.00 90.44 164 ASN A C 1
ATOM 1277 O O . ASN A 1 164 ? 2.976 21.102 -2.368 1.00 90.44 164 ASN A O 1
ATOM 1281 N N . ALA A 1 165 ? 1.047 22.234 -2.198 1.00 89.38 165 ALA A N 1
ATOM 1282 C CA . ALA A 1 165 ? 0.176 21.058 -2.081 1.00 89.38 165 ALA A CA 1
ATOM 1283 C C . ALA A 1 165 ? 0.458 19.981 -3.137 1.00 89.38 165 ALA A C 1
ATOM 1285 O O . ALA A 1 165 ? 0.497 18.795 -2.819 1.00 89.38 165 ALA A O 1
ATOM 1286 N N . VAL A 1 166 ? 0.682 20.395 -4.385 1.00 86.81 166 VAL A N 1
ATOM 1287 C CA . VAL A 1 166 ? 0.984 19.501 -5.511 1.00 86.81 166 VAL A CA 1
ATOM 1288 C C . VAL A 1 166 ? 2.248 18.690 -5.240 1.00 86.81 166 VAL A C 1
ATOM 1290 O O . VAL A 1 166 ? 2.209 17.463 -5.243 1.00 86.81 166 VAL A O 1
ATOM 1293 N N . GLN A 1 167 ? 3.351 19.374 -4.930 1.00 86.44 167 GLN A N 1
ATOM 1294 C CA . GLN A 1 167 ? 4.664 18.757 -4.723 1.00 86.44 167 GLN A CA 1
ATOM 1295 C C . GLN A 1 167 ? 4.664 17.773 -3.551 1.00 86.44 167 GLN A C 1
ATOM 1297 O O . GLN A 1 167 ? 5.408 16.802 -3.574 1.00 86.44 167 GLN A O 1
ATOM 1302 N N . LEU A 1 168 ? 3.814 17.998 -2.545 1.00 87.94 168 LEU A N 1
ATOM 1303 C CA . LEU A 1 168 ? 3.651 17.077 -1.420 1.00 87.94 168 LEU A CA 1
ATOM 1304 C C . LEU A 1 168 ? 2.740 15.896 -1.774 1.00 87.94 168 LEU A C 1
ATOM 1306 O O . LEU A 1 168 ? 3.042 14.748 -1.466 1.00 87.94 168 LEU A O 1
ATOM 1310 N N . ARG A 1 169 ? 1.611 16.138 -2.442 1.00 90.06 169 ARG A N 1
ATOM 1311 C CA . ARG A 1 169 ? 0.655 15.067 -2.751 1.00 90.06 169 ARG A CA 1
ATOM 1312 C C . ARG A 1 169 ? 1.238 14.026 -3.701 1.00 90.06 169 ARG A C 1
ATOM 1314 O O . ARG A 1 169 ? 0.968 12.844 -3.508 1.00 90.06 169 ARG A O 1
ATOM 1321 N N . MET A 1 170 ? 2.034 14.457 -4.680 1.00 85.44 170 MET A N 1
ATOM 1322 C CA . MET A 1 170 ? 2.567 13.586 -5.729 1.00 85.44 170 MET A CA 1
ATOM 1323 C C . MET A 1 170 ? 3.406 12.402 -5.213 1.00 85.44 170 MET A C 1
ATOM 1325 O O . MET A 1 170 ? 3.109 11.278 -5.611 1.00 85.44 170 MET A O 1
ATOM 1329 N N . PRO A 1 171 ? 4.399 12.585 -4.323 1.00 83.06 171 PRO A N 1
ATOM 1330 C CA . PRO A 1 171 ? 5.150 11.467 -3.756 1.00 83.06 171 PRO A CA 1
ATOM 1331 C C . PRO A 1 171 ? 4.432 10.802 -2.574 1.00 83.06 171 PRO A C 1
ATOM 1333 O O . PRO A 1 171 ? 4.444 9.580 -2.455 1.00 83.06 171 PRO A O 1
ATOM 1336 N N . TYR A 1 172 ? 3.784 11.571 -1.690 1.00 88.31 172 TYR A N 1
ATOM 1337 C CA . TYR A 1 172 ? 3.347 11.039 -0.394 1.00 88.31 172 TYR A CA 1
ATOM 1338 C C . TYR A 1 172 ? 1.968 10.371 -0.410 1.00 88.31 172 TYR A C 1
ATOM 1340 O O . TYR A 1 172 ? 1.742 9.458 0.383 1.00 88.31 172 TYR A O 1
ATOM 1348 N N . VAL A 1 173 ? 1.031 10.789 -1.273 1.00 91.12 173 VAL A N 1
ATOM 1349 C CA . VAL A 1 173 ? -0.307 10.164 -1.322 1.00 91.12 173 VAL A CA 1
ATOM 1350 C C . VAL A 1 173 ? -0.239 8.766 -1.950 1.00 91.12 173 VAL A C 1
ATOM 1352 O O . VAL A 1 173 ? -0.678 7.819 -1.293 1.00 91.12 173 VAL A O 1
ATOM 1355 N N . PRO A 1 174 ? 0.364 8.576 -3.142 1.00 89.00 174 PRO A N 1
ATOM 1356 C CA . PRO A 1 174 ? 0.649 7.235 -3.662 1.00 89.00 174 PRO A CA 1
ATOM 1357 C C . PRO A 1 174 ? 1.635 6.480 -2.769 1.00 89.00 174 PRO A C 1
ATOM 1359 O O . PRO A 1 174 ? 1.471 5.279 -2.553 1.00 89.00 174 PRO A O 1
ATOM 1362 N N . GLY A 1 175 ? 2.580 7.235 -2.195 1.00 88.75 175 GLY A N 1
ATOM 1363 C CA . GLY A 1 175 ? 3.483 6.875 -1.111 1.00 88.75 175 GLY A CA 1
ATOM 1364 C C . GLY A 1 175 ? 2.838 5.996 -0.055 1.00 88.75 175 GLY A C 1
ATOM 1365 O O . GLY A 1 175 ? 3.052 4.792 0.059 1.00 88.75 175 GLY A O 1
ATOM 1366 N N . VAL A 1 176 ? 1.955 6.627 0.709 1.00 90.69 176 VAL A N 1
ATOM 1367 C CA . VAL A 1 176 ? 1.260 5.992 1.820 1.00 90.69 176 VAL A CA 1
ATOM 1368 C C . VAL A 1 176 ? 0.205 4.991 1.366 1.00 90.69 176 VAL A C 1
ATOM 1370 O O . VAL A 1 176 ? -0.156 4.111 2.145 1.00 90.69 176 VAL A O 1
ATOM 1373 N N . ALA A 1 177 ? -0.304 5.116 0.136 1.00 91.56 177 ALA A N 1
ATOM 1374 C CA . ALA A 1 177 ? -1.205 4.145 -0.477 1.00 91.56 177 ALA A CA 1
ATOM 1375 C C . ALA A 1 177 ? -0.480 2.841 -0.871 1.00 91.56 177 ALA A C 1
ATOM 1377 O O . ALA A 1 177 ? -1.140 1.815 -1.032 1.00 91.56 177 ALA A O 1
ATOM 1378 N N . TRP A 1 178 ? 0.857 2.874 -0.933 1.00 92.31 178 TRP A N 1
ATOM 1379 C CA . TRP A 1 178 ? 1.747 1.815 -1.422 1.00 92.31 178 TRP A CA 1
ATOM 1380 C C . TRP A 1 178 ? 1.540 1.505 -2.911 1.00 92.31 178 TRP A C 1
ATOM 1382 O O . TRP A 1 178 ? 1.662 0.360 -3.339 1.00 92.31 178 TRP A O 1
ATOM 1392 N N . LEU A 1 179 ? 1.237 2.536 -3.705 1.00 89.56 179 LEU A N 1
ATOM 1393 C CA . LEU A 1 179 ? 0.979 2.442 -5.151 1.00 89.56 179 LEU A CA 1
ATOM 1394 C C . LEU A 1 179 ? 2.247 2.641 -6.005 1.00 89.56 179 LEU A C 1
ATOM 1396 O O . LEU A 1 179 ? 2.165 2.984 -7.177 1.00 89.56 179 LEU A O 1
ATOM 1400 N N . HIS A 1 180 ? 3.420 2.425 -5.419 1.00 84.69 180 HIS A N 1
ATOM 1401 C CA . HIS A 1 180 ? 4.730 2.522 -6.066 1.00 84.69 180 HIS A CA 1
ATOM 1402 C C . HIS A 1 180 ? 5.564 1.264 -5.793 1.00 84.69 180 HIS A C 1
ATOM 1404 O O . HIS A 1 180 ? 5.243 0.456 -4.910 1.00 84.69 180 HIS A O 1
ATOM 1410 N N . THR A 1 181 ? 6.696 1.126 -6.476 1.00 81.88 181 THR A N 1
ATOM 1411 C CA . THR A 1 181 ? 7.568 -0.054 -6.367 1.00 81.88 181 THR A CA 1
ATOM 1412 C C . THR A 1 181 ? 8.709 0.080 -5.349 1.00 81.88 181 THR A C 1
ATOM 1414 O O . THR A 1 181 ? 9.641 -0.722 -5.389 1.00 81.88 181 THR A O 1
ATOM 1417 N N . ILE A 1 182 ? 8.647 1.021 -4.398 1.00 83.31 182 ILE A N 1
ATOM 1418 C CA . ILE A 1 182 ? 9.661 1.137 -3.328 1.00 83.31 182 ILE A CA 1
ATOM 1419 C C . ILE A 1 182 ? 9.415 0.150 -2.170 1.00 83.31 182 ILE A C 1
ATOM 1421 O O . ILE A 1 182 ? 8.336 -0.432 -2.031 1.00 83.31 182 ILE A O 1
ATOM 1425 N N . ALA A 1 183 ? 10.431 -0.026 -1.323 1.00 86.19 183 ALA A N 1
ATOM 14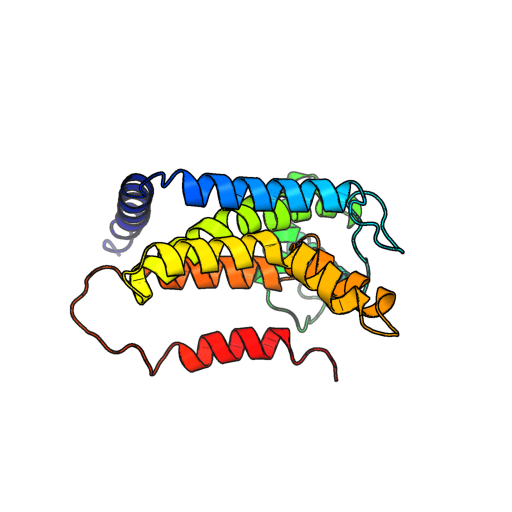26 C CA . ALA A 1 183 ? 10.459 -1.034 -0.263 1.00 86.19 183 ALA A CA 1
ATOM 1427 C C . ALA A 1 183 ? 9.601 -0.717 0.981 1.00 86.19 183 ALA A C 1
ATOM 1429 O O . ALA A 1 183 ? 9.280 -1.640 1.733 1.00 86.19 183 ALA A O 1
ATOM 1430 N N . ASP A 1 184 ? 9.226 0.546 1.210 1.00 84.94 184 ASP A N 1
ATOM 1431 C CA . ASP A 1 184 ? 8.614 1.009 2.467 1.00 84.94 184 ASP A CA 1
ATOM 1432 C C . ASP A 1 184 ? 7.323 0.266 2.829 1.00 84.94 184 ASP A C 1
ATOM 1434 O O . ASP A 1 184 ? 7.157 -0.200 3.959 1.00 84.94 184 ASP A O 1
ATOM 1438 N N . GLY A 1 185 ? 6.414 0.114 1.862 1.00 87.88 185 GLY A N 1
ATOM 1439 C CA . GLY A 1 185 ? 5.129 -0.550 2.082 1.00 87.88 185 GLY A CA 1
ATOM 1440 C C . GLY A 1 185 ? 5.283 -2.019 2.486 1.00 87.88 185 GLY A C 1
ATOM 1441 O O . GLY A 1 185 ? 4.848 -2.403 3.577 1.00 87.88 185 GLY A O 1
ATOM 1442 N N . PRO A 1 186 ? 5.953 -2.849 1.664 1.00 89.12 186 PRO A N 1
ATOM 1443 C CA . PRO A 1 186 ? 6.254 -4.235 2.013 1.00 89.12 186 PRO A CA 1
ATOM 1444 C C . PRO A 1 186 ? 7.018 -4.379 3.336 1.00 89.12 186 PRO A C 1
ATOM 1446 O O . PRO A 1 186 ? 6.654 -5.217 4.164 1.00 89.12 186 PRO A O 1
ATOM 1449 N N . ALA A 1 187 ? 8.036 -3.548 3.583 1.00 89.69 187 ALA A N 1
ATOM 1450 C CA . ALA A 1 187 ? 8.809 -3.587 4.824 1.00 89.69 187 ALA A CA 1
ATOM 1451 C C . ALA A 1 187 ? 7.930 -3.334 6.057 1.00 89.69 187 ALA A C 1
ATOM 1453 O O . ALA A 1 187 ? 8.012 -4.071 7.048 1.00 89.69 187 ALA A O 1
ATOM 1454 N N . LEU A 1 188 ? 7.046 -2.335 5.991 1.00 91.31 188 LEU A N 1
ATOM 1455 C CA . LEU A 1 188 ? 6.122 -2.033 7.076 1.00 91.31 188 LEU A CA 1
ATOM 1456 C C . LEU A 1 188 ? 5.093 -3.153 7.269 1.00 91.31 188 LEU A C 1
ATOM 1458 O O . LEU A 1 188 ? 4.836 -3.552 8.406 1.00 91.31 188 LEU A O 1
ATOM 1462 N N . PHE A 1 189 ? 4.559 -3.719 6.184 1.00 92.69 189 PHE A N 1
ATOM 1463 C CA . PHE A 1 189 ? 3.648 -4.862 6.255 1.00 92.69 189 PHE A CA 1
ATOM 1464 C C . PHE A 1 189 ? 4.274 -6.052 6.993 1.00 92.69 189 PHE A C 1
ATOM 1466 O O . PHE A 1 189 ? 3.697 -6.559 7.959 1.00 92.69 189 PHE A O 1
ATOM 1473 N N . PHE A 1 190 ? 5.467 -6.487 6.579 1.00 89.44 190 PHE A N 1
ATOM 1474 C CA . PHE A 1 190 ? 6.134 -7.626 7.210 1.00 89.44 190 PHE A CA 1
ATOM 1475 C C . PHE A 1 190 ? 6.562 -7.323 8.650 1.00 89.44 190 PHE A C 1
ATOM 1477 O O . PHE A 1 190 ? 6.527 -8.218 9.494 1.00 89.44 190 PHE A O 1
ATOM 1484 N N . SER A 1 191 ? 6.874 -6.064 8.968 1.00 89.44 191 SER A N 1
ATOM 1485 C CA . SER A 1 191 ? 7.126 -5.633 10.348 1.00 89.44 191 SER A CA 1
ATOM 1486 C C . SER A 1 191 ? 5.871 -5.751 11.220 1.00 89.44 191 SER A C 1
ATOM 1488 O O . SER A 1 191 ? 5.930 -6.321 12.310 1.00 89.44 191 SER A O 1
ATOM 1490 N N . LEU A 1 192 ? 4.712 -5.296 10.730 1.00 88.69 192 LEU A N 1
ATOM 1491 C CA . LEU A 1 192 ? 3.425 -5.450 11.420 1.00 88.69 192 LEU A CA 1
ATOM 1492 C C . LEU A 1 192 ? 3.060 -6.929 11.616 1.00 88.69 192 LEU A C 1
ATOM 1494 O O . LEU A 1 192 ? 2.608 -7.333 12.693 1.00 88.69 192 LEU A O 1
ATOM 1498 N N . LEU A 1 193 ? 3.292 -7.755 10.595 1.00 86.81 193 LEU A N 1
ATOM 1499 C CA . LEU A 1 193 ? 3.068 -9.196 10.667 1.00 86.81 193 LEU A CA 1
ATOM 1500 C C . LEU A 1 193 ? 3.985 -9.856 11.710 1.00 86.81 193 LEU A C 1
ATOM 1502 O O . LEU A 1 193 ? 3.539 -10.691 12.497 1.00 86.81 193 LEU A O 1
ATOM 1506 N N . ALA A 1 194 ? 5.255 -9.460 11.777 1.00 82.62 194 ALA A N 1
ATOM 1507 C CA . ALA A 1 194 ? 6.180 -9.949 12.794 1.00 82.62 194 ALA A CA 1
ATOM 1508 C C . ALA A 1 194 ? 5.725 -9.551 14.210 1.00 82.62 194 ALA A C 1
ATOM 1510 O O . ALA A 1 194 ? 5.671 -10.398 15.102 1.00 82.62 194 ALA A O 1
ATOM 1511 N N . CYS A 1 195 ? 5.326 -8.292 14.419 1.00 81.88 195 CYS A N 1
ATOM 1512 C CA . CYS A 1 195 ? 4.852 -7.818 15.721 1.00 81.88 195 CYS A CA 1
ATOM 1513 C C . CYS A 1 195 ? 3.607 -8.568 16.215 1.00 81.88 195 CYS A C 1
ATOM 1515 O O . CYS A 1 195 ? 3.522 -8.899 17.398 1.00 81.88 195 CYS A O 1
ATOM 1517 N N . THR A 1 196 ? 2.660 -8.852 15.319 1.00 77.44 196 THR A N 1
ATOM 1518 C CA . THR A 1 196 ? 1.421 -9.576 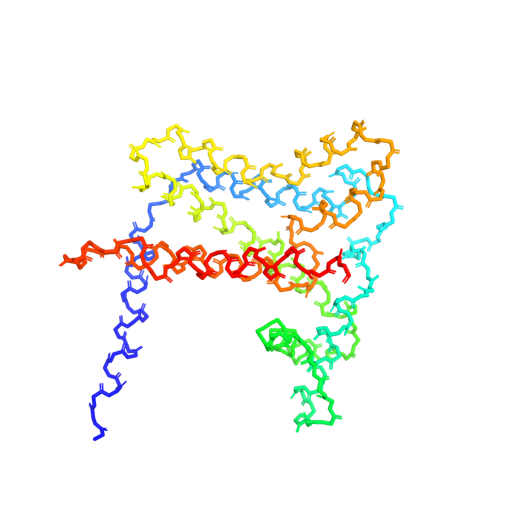15.653 1.00 77.44 196 THR A CA 1
ATOM 1519 C C . THR A 1 196 ? 1.668 -11.070 15.897 1.00 77.44 196 THR A C 1
ATOM 1521 O O . THR A 1 196 ? 1.088 -11.660 16.806 1.00 77.44 196 THR A O 1
ATOM 1524 N N . THR A 1 197 ? 2.581 -11.704 15.156 1.00 71.94 197 THR A N 1
ATOM 1525 C CA . THR A 1 197 ? 2.856 -13.150 15.290 1.00 71.94 197 THR A CA 1
ATOM 1526 C C . THR A 1 197 ? 3.748 -13.514 16.482 1.00 71.94 197 THR A C 1
ATOM 1528 O O . THR A 1 197 ? 3.560 -14.578 17.085 1.00 71.94 197 THR A O 1
ATOM 1531 N N . GLN A 1 198 ? 4.686 -12.643 16.871 1.00 65.94 198 GLN A N 1
ATOM 1532 C CA . GLN A 1 198 ? 5.633 -12.889 17.970 1.00 65.94 198 GLN A CA 1
ATOM 1533 C C . GLN A 1 198 ? 5.017 -12.791 19.377 1.00 65.94 198 GLN A C 1
ATOM 1535 O O . GLN A 1 198 ? 5.681 -13.116 20.358 1.00 65.94 198 GLN A O 1
ATOM 1540 N N . ARG A 1 199 ? 3.756 -12.364 19.515 1.00 58.75 199 ARG A N 1
ATOM 1541 C CA . ARG A 1 199 ? 3.141 -12.051 20.818 1.00 58.75 199 ARG A CA 1
ATOM 1542 C C . ARG A 1 199 ? 2.271 -13.156 21.429 1.00 58.75 199 ARG A C 1
ATOM 1544 O O . ARG A 1 199 ? 1.613 -12.931 22.442 1.00 58.75 199 ARG A O 1
ATOM 1551 N N . ALA A 1 200 ? 2.302 -14.359 20.859 1.00 46.06 200 ALA A N 1
ATOM 1552 C CA . ALA A 1 200 ? 1.709 -15.548 21.472 1.00 46.06 200 ALA A CA 1
ATOM 1553 C C . ALA A 1 200 ? 2.396 -15.904 22.808 1.00 46.06 200 ALA A C 1
ATOM 1555 O O . ALA A 1 200 ? 3.559 -15.552 23.008 1.00 46.06 200 ALA A O 1
ATOM 1556 N N . PRO A 1 201 ? 1.704 -16.586 23.739 1.00 43.16 201 PRO A N 1
ATOM 1557 C CA . PRO A 1 201 ? 2.070 -16.613 25.149 1.00 43.16 201 PRO A CA 1
ATOM 1558 C C . PRO A 1 201 ? 3.252 -17.555 25.407 1.00 43.16 201 PRO A C 1
ATOM 1560 O O . PRO A 1 201 ? 3.081 -18.662 25.903 1.00 43.16 201 PRO A O 1
ATOM 1563 N N . SER A 1 202 ? 4.476 -17.120 25.112 1.00 37.81 202 SER A N 1
ATOM 1564 C CA . SER A 1 202 ? 5.639 -17.604 25.849 1.00 37.81 202 SER A CA 1
ATOM 1565 C C . SER A 1 202 ? 5.904 -16.622 26.979 1.00 37.81 202 SER A C 1
ATOM 1567 O O . SER A 1 202 ? 6.182 -15.443 26.754 1.00 37.81 202 SER A O 1
ATOM 1569 N N . ALA A 1 203 ? 5.761 -17.111 28.204 1.00 39.34 203 ALA A N 1
ATOM 1570 C CA . ALA A 1 203 ? 5.985 -16.387 29.439 1.00 39.34 203 ALA A CA 1
ATOM 1571 C C . ALA A 1 203 ? 7.443 -15.898 29.566 1.00 39.34 203 ALA A C 1
ATOM 1573 O O . ALA A 1 203 ? 8.257 -16.514 30.237 1.00 39.34 203 ALA A O 1
ATOM 1574 N N . SER A 1 204 ? 7.783 -14.777 28.936 1.00 40.41 204 SER A N 1
ATOM 1575 C CA . SER A 1 204 ? 8.947 -13.956 29.286 1.00 40.41 204 SER A CA 1
ATOM 1576 C C . SER A 1 204 ? 8.795 -12.573 28.654 1.00 40.41 204 SER A C 1
ATOM 1578 O O . SER A 1 204 ? 9.070 -12.301 27.489 1.00 40.41 204 SER A O 1
ATOM 1580 N N . ARG A 1 205 ? 8.249 -11.675 29.467 1.00 52.72 205 ARG A N 1
ATOM 1581 C CA . ARG A 1 205 ? 7.923 -10.293 29.139 1.00 52.72 205 ARG A CA 1
ATOM 1582 C C . ARG A 1 205 ? 9.203 -9.444 29.207 1.00 52.72 205 ARG A C 1
ATOM 1584 O O . ARG A 1 205 ? 9.566 -8.983 30.281 1.00 52.72 205 ARG A O 1
ATOM 1591 N N . THR A 1 206 ? 9.862 -9.197 28.075 1.00 42.09 206 THR A N 1
ATOM 1592 C CA . THR A 1 206 ? 10.974 -8.223 27.945 1.00 42.09 206 THR A CA 1
ATOM 1593 C C . THR A 1 206 ? 10.824 -7.391 26.667 1.00 42.09 206 THR A C 1
ATOM 1595 O O . THR A 1 206 ? 11.626 -7.443 25.742 1.00 42.09 206 THR A O 1
ATOM 1598 N N . TRP A 1 207 ? 9.756 -6.594 26.615 1.00 44.06 207 TRP A N 1
ATOM 1599 C CA . TRP A 1 207 ? 9.345 -5.845 25.422 1.00 44.06 207 TRP A CA 1
ATOM 1600 C C . TRP A 1 207 ? 10.033 -4.494 25.088 1.00 44.06 207 TRP A C 1
ATOM 1602 O O . TRP A 1 207 ? 9.740 -4.013 24.001 1.00 44.06 207 TRP A O 1
ATOM 1612 N N . PRO A 1 208 ? 10.957 -3.857 25.851 1.00 44.06 208 PRO A N 1
ATOM 1613 C CA . PRO A 1 208 ? 11.492 -2.559 25.404 1.00 44.06 208 PRO A CA 1
ATOM 1614 C C . PRO A 1 208 ? 12.911 -2.547 24.805 1.00 44.06 208 PRO A C 1
ATOM 1616 O O . PRO A 1 208 ? 13.313 -1.507 24.297 1.00 44.06 208 PRO A O 1
ATOM 1619 N N . ARG A 1 209 ? 13.705 -3.630 24.837 1.00 40.62 209 ARG A N 1
ATOM 1620 C CA . ARG A 1 209 ? 15.160 -3.516 24.556 1.00 40.62 209 ARG A CA 1
ATOM 1621 C C . ARG A 1 209 ? 15.644 -3.923 23.160 1.00 40.62 209 ARG A C 1
ATOM 1623 O O . ARG A 1 209 ? 16.727 -3.499 22.782 1.00 40.62 209 ARG A O 1
ATOM 1630 N N . LEU A 1 210 ? 14.875 -4.697 22.395 1.00 44.72 210 LEU A N 1
ATOM 1631 C CA . LEU A 1 210 ? 15.346 -5.245 21.107 1.00 44.72 210 LEU A CA 1
ATOM 1632 C C . LEU A 1 210 ? 14.663 -4.645 19.873 1.00 44.72 210 LEU A C 1
ATOM 1634 O O . LEU A 1 210 ? 15.290 -4.567 18.822 1.00 44.72 210 LEU A O 1
ATOM 1638 N N . TYR A 1 211 ? 13.425 -4.157 19.997 1.00 44.25 211 TYR A N 1
ATOM 1639 C CA . TYR A 1 211 ? 12.630 -3.751 18.831 1.00 44.25 211 TYR A CA 1
ATOM 1640 C C . TYR A 1 211 ? 12.409 -2.251 18.684 1.00 44.25 211 TYR A C 1
ATOM 1642 O O . TYR A 1 211 ? 12.184 -1.804 17.568 1.00 44.25 211 TYR A O 1
ATOM 1650 N N . LEU A 1 212 ? 12.548 -1.455 19.750 1.00 40.94 212 LEU A N 1
ATOM 1651 C CA . LEU A 1 212 ? 12.596 0.002 19.606 1.00 40.94 212 LEU A CA 1
ATOM 1652 C C . LEU A 1 212 ? 13.739 0.431 18.665 1.00 40.94 212 LEU A C 1
ATOM 1654 O O . LEU A 1 212 ? 13.475 1.245 17.792 1.00 40.94 212 LEU A O 1
ATOM 1658 N N . PRO A 1 213 ? 14.952 -0.162 18.728 1.00 44.72 213 PRO A N 1
ATOM 1659 C CA . PRO A 1 213 ? 16.008 0.125 17.764 1.00 44.72 213 PRO A CA 1
ATOM 1660 C C . PRO A 1 213 ? 15.672 -0.346 16.351 1.00 44.72 213 PRO A C 1
ATOM 1662 O O . PRO A 1 213 ? 16.033 0.346 15.420 1.00 44.72 213 PRO A O 1
ATOM 1665 N N . ALA A 1 214 ? 14.979 -1.478 16.173 1.00 45.53 214 ALA A N 1
ATOM 1666 C CA . ALA A 1 214 ? 14.626 -2.012 14.853 1.00 45.53 214 ALA A CA 1
ATOM 1667 C C . ALA A 1 214 ? 13.491 -1.224 14.182 1.00 45.53 214 ALA A C 1
ATOM 1669 O O . ALA A 1 214 ? 13.542 -0.969 12.985 1.00 45.53 214 ALA A O 1
ATOM 1670 N N . LEU A 1 215 ? 12.496 -0.795 14.960 1.00 41.03 215 LEU A N 1
ATOM 1671 C CA . LEU A 1 215 ? 11.400 0.047 14.494 1.00 41.03 215 LEU A CA 1
ATOM 1672 C C . LEU A 1 215 ? 11.887 1.482 14.264 1.00 41.03 215 LEU A C 1
ATOM 1674 O O . LEU A 1 215 ? 11.508 2.090 13.275 1.00 41.03 215 LEU A O 1
ATOM 1678 N N . LEU A 1 216 ? 12.795 1.988 15.111 1.00 40.81 216 LEU A N 1
ATOM 1679 C CA . LEU A 1 216 ? 13.515 3.239 14.864 1.00 40.81 216 LEU A CA 1
ATOM 1680 C C . LEU A 1 216 ? 14.491 3.118 13.691 1.00 40.81 216 LEU A C 1
ATOM 1682 O O . LEU A 1 216 ? 14.642 4.099 12.986 1.00 40.81 216 LEU A O 1
ATOM 1686 N N . LEU A 1 217 ? 15.115 1.963 13.433 1.00 44.41 217 LEU A N 1
ATOM 1687 C CA . LEU A 1 217 ? 15.944 1.748 12.240 1.00 44.41 217 LEU A CA 1
ATOM 1688 C C . LEU A 1 217 ? 15.080 1.715 10.984 1.00 44.41 217 LEU A C 1
ATOM 1690 O O . LEU A 1 217 ? 15.420 2.395 10.034 1.00 44.41 217 LEU A O 1
ATOM 1694 N N . ALA A 1 218 ? 13.957 0.994 10.987 1.00 40.97 218 ALA A N 1
ATOM 1695 C CA . ALA A 1 218 ? 13.025 0.980 9.862 1.00 40.97 218 ALA A CA 1
ATOM 1696 C C . ALA A 1 218 ? 12.456 2.384 9.599 1.00 40.97 218 ALA A C 1
ATOM 1698 O O . ALA A 1 218 ? 12.435 2.842 8.463 1.00 40.97 218 ALA A O 1
ATOM 1699 N N . TYR A 1 219 ? 12.086 3.109 10.658 1.00 39.12 219 TYR A N 1
ATOM 1700 C CA . TYR A 1 219 ? 11.593 4.483 10.563 1.00 39.12 219 TYR A CA 1
ATOM 1701 C C . TYR A 1 219 ? 12.686 5.476 10.129 1.00 39.12 219 TYR A C 1
ATOM 1703 O O . TYR A 1 219 ? 12.418 6.384 9.349 1.00 39.12 219 TYR A O 1
ATOM 1711 N N . ARG A 1 220 ? 13.933 5.290 10.585 1.00 31.47 220 ARG A N 1
ATOM 1712 C CA . ARG A 1 220 ? 15.100 6.096 10.195 1.00 31.47 220 ARG A CA 1
ATOM 1713 C C . ARG A 1 220 ? 15.534 5.805 8.757 1.00 31.47 220 ARG A C 1
ATOM 1715 O O . ARG A 1 220 ? 15.851 6.740 8.037 1.00 31.47 220 ARG A O 1
ATOM 1722 N N . SER A 1 221 ? 15.451 4.555 8.304 1.00 35.22 221 SER A N 1
ATOM 1723 C CA . SER A 1 221 ? 15.678 4.174 6.905 1.00 35.22 221 SER A CA 1
ATOM 1724 C C . SER A 1 221 ? 14.637 4.770 5.952 1.00 35.22 221 SER A C 1
ATOM 1726 O O . SER A 1 221 ? 15.001 5.095 4.830 1.00 35.22 221 SER A O 1
ATOM 1728 N N . CYS A 1 222 ? 13.389 4.982 6.392 1.00 36.09 222 CYS A N 1
ATOM 1729 C CA . CYS A 1 222 ? 12.369 5.679 5.595 1.00 36.09 222 CYS A CA 1
ATOM 1730 C C . CYS A 1 222 ? 12.524 7.216 5.569 1.00 36.09 222 CYS A C 1
ATOM 1732 O O . CYS A 1 222 ? 11.947 7.860 4.700 1.00 36.09 222 CYS A O 1
ATOM 1734 N N . PHE A 1 223 ? 13.261 7.831 6.507 1.00 33.00 223 PHE A N 1
ATOM 1735 C CA . PHE A 1 223 ? 13.371 9.299 6.615 1.00 33.00 223 PHE A CA 1
ATOM 1736 C C . PHE A 1 223 ? 14.761 9.874 6.286 1.00 33.00 223 PHE A C 1
ATOM 1738 O O . PHE A 1 223 ? 14.855 11.069 6.020 1.00 33.00 223 PHE A O 1
ATOM 1745 N N . GLU A 1 224 ? 15.831 9.071 6.263 1.00 30.02 224 GLU A N 1
ATOM 1746 C CA . GLU A 1 224 ? 17.198 9.546 5.960 1.00 30.02 224 GLU A CA 1
ATOM 1747 C C . GLU A 1 224 ? 17.569 9.564 4.459 1.00 30.02 224 GLU A C 1
ATOM 1749 O O . GLU A 1 224 ? 18.723 9.813 4.134 1.00 30.02 224 GLU A O 1
ATOM 1754 N N . PHE A 1 225 ? 16.622 9.388 3.528 1.00 33.19 225 PHE A N 1
ATOM 1755 C CA . PHE A 1 225 ? 16.887 9.498 2.077 1.00 33.19 225 PHE A CA 1
ATOM 1756 C C . PHE A 1 225 ? 16.592 10.881 1.458 1.00 33.19 225 PHE A C 1
ATOM 1758 O O . PHE A 1 225 ? 16.508 11.010 0.242 1.00 33.19 225 PHE A O 1
ATOM 1765 N N . ASN A 1 226 ? 16.453 11.936 2.271 1.00 30.00 226 ASN A N 1
ATOM 1766 C CA . ASN A 1 226 ? 16.209 13.306 1.788 1.00 30.00 226 ASN A CA 1
ATOM 1767 C C . ASN A 1 226 ? 17.156 14.357 2.405 1.00 30.00 226 ASN A C 1
ATOM 1769 O O . ASN A 1 226 ? 16.714 15.420 2.845 1.00 30.00 226 ASN A O 1
ATOM 1773 N N . LEU A 1 227 ? 18.460 14.059 2.427 1.00 31.25 227 LEU A N 1
ATOM 1774 C CA . LEU A 1 227 ? 19.536 15.053 2.551 1.00 31.25 227 LEU A CA 1
ATOM 1775 C C . LEU A 1 227 ? 20.694 14.709 1.612 1.00 31.25 227 LEU A C 1
ATOM 1777 O O . LEU A 1 227 ? 21.135 13.539 1.638 1.00 31.25 227 LEU A O 1
#

Foldseek 3Di:
DPDVPPVVVVVVVVVVVVVVVQPPPVLLLVLLVLLQVLLVCVLVCVPNADDDDRLDQDDDDVQVLLQVLLVCVLVVHPPDDGPDDCPLSVVLVVQCVVQVNPDSVSSLVVQQCCQLRVLLSVVLVLQLLLQCVVPVDNVRSSVRSNCLSCVLVVLLVVLVVPPPSNVRNRCVSCVSSRSGSDDLRVVVSVVSVCSNVVPPDDPDDDPPDDCVVVVVVSVCVVVVPPD

Radius of gyration: 19.25 Å; chains: 1; bounding box: 45×62×48 Å